Protein AF-A0A9P6MDJ6-F1 (afdb_monomer)

Mean predicted aligned error: 19.68 Å

Organism: NCBI:txid1440133

pLDDT: mean 84.11, std 14.71, range [37.97, 98.0]

Solvent-accessible surface area (backbone atoms only — not comparable to full-atom values): 14043 Å² total; per-residue (Å²): 129,68,61,66,63,87,22,62,89,52,102,55,23,30,27,28,72,85,76,66,46,52,18,46,33,71,68,41,44,51,54,43,25,74,73,69,70,53,82,55,68,43,86,45,88,77,81,51,65,64,53,50,75,64,58,52,50,51,53,54,47,55,51,50,50,55,49,50,52,52,50,52,53,50,54,51,52,50,52,51,50,52,53,49,53,53,50,50,56,53,47,53,56,48,51,54,51,51,52,49,53,54,48,53,50,49,52,51,52,49,52,53,50,49,54,49,49,52,52,51,51,51,51,50,51,52,51,51,52,50,50,50,52,51,51,53,50,50,52,52,50,50,52,49,52,51,51,49,53,53,50,55,68,55,57,80,60,80,82,93,78,91,75,91,72,78,81,76,82,79,83,59,66,48,16,42,38,38,40,38,50,81,77,87,51,80,62,48,71,50,76,46,51,25,81,38,37,41,46,58,56,52,52,54,48,52,74,77,41,88,79,83,69,44,46,25,38,75,79,73,75,44,74,62,54,76,80,49,35,76,36,28,33,50,81,70,63,32,56,56,58,30,57,36,36,50,42,120

Structure (mmCIF, N/CA/C/O backbone):
data_AF-A0A9P6MDJ6-F1
#
_entry.id   AF-A0A9P6MDJ6-F1
#
loop_
_atom_site.group_PDB
_atom_site.id
_atom_site.type_symbol
_atom_site.label_atom_id
_atom_site.label_alt_id
_atom_site.label_comp_id
_atom_site.label_asym_id
_atom_site.label_entity_id
_atom_site.label_seq_id
_atom_site.pdbx_PDB_ins_code
_atom_site.Cartn_x
_ato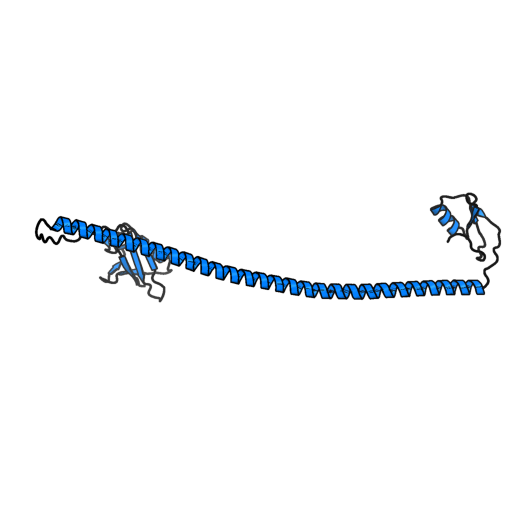m_site.Cartn_y
_atom_site.Cartn_z
_atom_site.occupancy
_atom_site.B_iso_or_equiv
_atom_site.auth_seq_id
_atom_site.auth_comp_id
_atom_site.auth_asym_id
_atom_site.auth_atom_id
_atom_site.pdbx_PDB_model_num
ATOM 1 N N . GLY A 1 1 ? 43.089 2.588 -43.500 1.00 49.94 1 GLY A N 1
ATOM 2 C CA . GLY A 1 1 ? 44.519 2.879 -43.316 1.00 49.94 1 GLY A CA 1
ATOM 3 C C . GLY A 1 1 ? 44.894 3.904 -44.353 1.00 49.94 1 GLY A C 1
ATOM 4 O O . GLY A 1 1 ? 44.470 3.739 -45.487 1.00 49.94 1 GLY A O 1
ATOM 5 N N . ASP A 1 2 ? 45.587 4.966 -43.947 1.00 54.38 2 ASP A N 1
ATOM 6 C CA . ASP A 1 2 ? 45.922 6.122 -44.802 1.00 54.38 2 ASP A CA 1
ATOM 7 C C . ASP A 1 2 ? 47.248 5.939 -45.568 1.00 54.38 2 ASP A C 1
ATOM 9 O O . ASP A 1 2 ? 47.622 6.782 -46.378 1.00 54.38 2 ASP A O 1
ATOM 13 N N . VAL A 1 3 ? 47.921 4.809 -45.323 1.00 59.00 3 VAL A N 1
ATOM 14 C CA . VAL A 1 3 ? 49.120 4.345 -46.027 1.00 59.00 3 VAL A CA 1
ATOM 15 C C . VAL A 1 3 ? 48.714 3.797 -47.389 1.00 59.00 3 VAL A C 1
ATOM 17 O O . VAL A 1 3 ? 47.772 3.001 -47.483 1.00 59.00 3 VAL A O 1
ATOM 20 N N . ILE A 1 4 ? 49.424 4.214 -48.435 1.00 58.31 4 ILE A N 1
ATOM 21 C CA . ILE A 1 4 ? 49.210 3.674 -49.774 1.00 58.31 4 ILE A CA 1
ATOM 22 C C . ILE A 1 4 ? 49.560 2.182 -49.785 1.00 58.31 4 ILE A C 1
ATOM 24 O O . ILE A 1 4 ? 50.653 1.792 -49.385 1.00 58.31 4 ILE A O 1
ATOM 28 N N . GLN A 1 5 ? 48.617 1.352 -50.227 1.00 58.72 5 GLN A N 1
ATOM 29 C CA . GLN A 1 5 ? 48.864 -0.055 -50.543 1.00 58.72 5 GLN A CA 1
ATOM 30 C C . GLN A 1 5 ? 49.270 -0.177 -52.014 1.00 58.72 5 GLN A C 1
ATOM 32 O O . GLN A 1 5 ? 48.807 0.620 -52.837 1.00 58.72 5 GLN A O 1
ATOM 37 N N . ASP A 1 6 ? 50.106 -1.168 -52.333 1.00 51.47 6 ASP A N 1
ATOM 38 C CA . ASP A 1 6 ? 50.549 -1.457 -53.698 1.00 51.47 6 ASP A CA 1
ATOM 39 C C . ASP A 1 6 ? 49.335 -1.610 -54.631 1.00 51.47 6 ASP A C 1
ATOM 41 O O . ASP A 1 6 ? 48.615 -2.601 -54.595 1.00 51.47 6 ASP A O 1
ATOM 45 N N . GLY A 1 7 ? 49.068 -0.585 -55.442 1.00 58.09 7 GLY A N 1
ATOM 46 C CA . GLY A 1 7 ? 48.207 -0.670 -56.615 1.00 58.09 7 GLY A CA 1
ATOM 47 C C . GLY A 1 7 ? 46.965 0.191 -56.682 1.00 58.09 7 GLY A C 1
ATOM 48 O O . GLY A 1 7 ? 46.023 -0.137 -57.412 1.00 58.09 7 GLY A O 1
ATOM 49 N N . GLU A 1 8 ? 46.993 1.339 -56.022 1.00 54.25 8 GLU A N 1
ATOM 50 C CA . GLU A 1 8 ? 45.995 2.378 -56.219 1.00 54.25 8 GLU A CA 1
ATOM 51 C C . GLU A 1 8 ? 46.607 3.605 -56.904 1.00 54.25 8 GLU A C 1
ATOM 53 O O . GLU A 1 8 ? 47.679 4.075 -56.531 1.00 54.25 8 GLU A O 1
ATOM 58 N N . GLN A 1 9 ? 45.921 4.112 -57.927 1.00 53.81 9 GLN A N 1
ATOM 59 C CA . GLN A 1 9 ? 46.371 5.273 -58.681 1.00 53.81 9 GLN A CA 1
ATOM 60 C C . GLN A 1 9 ? 46.020 6.550 -57.932 1.00 53.81 9 GLN A C 1
ATOM 62 O O . GLN A 1 9 ? 44.850 6.789 -57.632 1.00 53.81 9 GLN A O 1
ATOM 67 N N . THR A 1 10 ? 47.006 7.418 -57.745 1.00 54.84 10 THR A N 1
ATOM 68 C CA . THR A 1 10 ? 46.749 8.842 -57.582 1.00 54.84 10 THR A CA 1
ATOM 69 C C . THR A 1 10 ? 47.709 9.638 -58.454 1.00 54.84 10 THR A C 1
ATOM 71 O O . THR A 1 10 ? 48.916 9.427 -58.394 1.00 54.84 10 THR A O 1
ATOM 74 N N . PRO A 1 11 ? 47.202 10.564 -59.285 1.00 55.84 11 PRO A N 1
ATOM 75 C CA . PRO A 1 11 ? 48.049 11.405 -60.129 1.00 55.84 11 PRO A CA 1
ATOM 76 C C . PRO A 1 11 ? 48.916 12.402 -59.329 1.00 55.84 11 PRO A C 1
ATOM 78 O O . PRO A 1 11 ? 49.689 13.133 -59.935 1.00 55.84 11 PRO A O 1
ATOM 81 N N . GLN A 1 12 ? 48.798 12.434 -57.991 1.00 67.19 12 GLN A N 1
ATOM 82 C CA . GLN A 1 12 ? 49.511 13.327 -57.067 1.00 67.19 12 GLN A CA 1
ATOM 83 C C . GLN A 1 12 ? 49.689 12.655 -55.684 1.00 67.19 12 GLN A C 1
ATOM 85 O O . GLN A 1 12 ? 49.042 13.042 -54.707 1.00 67.19 12 GLN A O 1
ATOM 90 N N . SER A 1 13 ? 50.505 11.600 -55.581 1.00 76.88 13 SER A N 1
ATOM 91 C CA . SER A 1 13 ? 50.899 11.057 -54.271 1.00 76.88 13 SER A CA 1
ATOM 92 C C . SER A 1 13 ? 51.865 12.007 -53.558 1.00 76.88 13 SER A C 1
ATOM 94 O O . SER A 1 13 ? 52.813 12.513 -54.161 1.00 76.88 13 SER A O 1
ATOM 96 N N . LEU A 1 14 ? 51.661 12.230 -52.262 1.00 84.88 14 LEU A N 1
ATOM 97 C CA . LEU A 1 14 ? 52.488 13.105 -51.425 1.00 84.88 14 LEU A CA 1
ATOM 98 C C . LEU A 1 14 ? 53.307 12.252 -50.454 1.00 84.88 14 LEU A C 1
ATOM 100 O O . LEU A 1 14 ? 52.784 11.302 -49.893 1.00 84.88 14 LEU A O 1
ATOM 104 N N . ILE A 1 15 ? 54.567 12.575 -50.204 1.00 85.94 15 ILE A N 1
ATOM 105 C CA . ILE A 1 15 ? 55.365 11.972 -49.137 1.00 85.94 15 ILE A CA 1
ATOM 106 C C . ILE A 1 15 ? 55.508 12.972 -47.996 1.00 85.94 15 ILE A C 1
ATOM 108 O O . ILE A 1 15 ? 55.864 14.128 -48.212 1.00 85.94 15 ILE A O 1
ATOM 112 N N . CYS A 1 16 ? 55.226 12.545 -46.771 1.00 89.31 16 CYS A 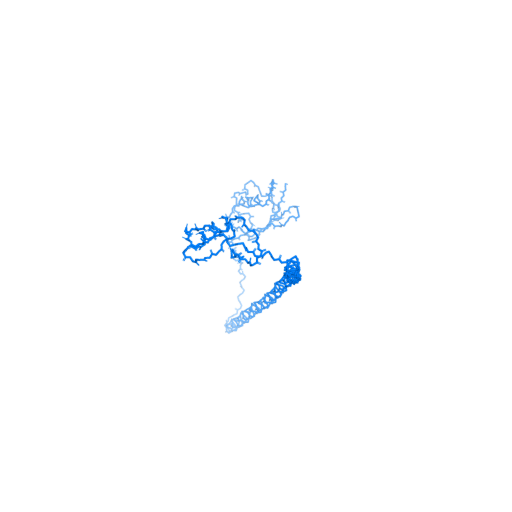N 1
ATOM 113 C CA . CYS A 1 16 ? 55.561 13.338 -45.596 1.00 89.31 16 CYS A CA 1
ATOM 114 C C . CYS A 1 16 ? 57.077 13.288 -45.385 1.00 89.31 16 CYS A C 1
ATOM 116 O O . CYS A 1 16 ? 57.618 12.204 -45.216 1.00 89.31 16 CYS A O 1
ATOM 118 N N . GLN A 1 17 ? 57.778 14.418 -45.378 1.00 87.50 17 GLN A N 1
ATOM 119 C CA . GLN A 1 17 ? 59.234 14.439 -45.193 1.00 87.50 17 GLN A CA 1
ATOM 120 C C . GLN A 1 17 ? 59.650 14.117 -43.749 1.00 87.50 17 GLN A C 1
ATOM 122 O O . GLN A 1 17 ? 60.747 13.611 -43.533 1.00 87.50 17 GLN A O 1
ATOM 127 N N . ASP A 1 18 ? 58.757 14.342 -42.781 1.00 86.12 18 ASP A N 1
ATOM 128 C CA . ASP A 1 18 ? 59.044 14.164 -41.353 1.00 86.12 18 ASP A CA 1
ATOM 129 C C . ASP A 1 18 ? 59.030 12.683 -40.935 1.00 86.12 18 ASP A C 1
ATOM 131 O O . ASP A 1 18 ? 59.831 12.250 -40.112 1.00 86.12 18 ASP A O 1
ATOM 135 N N . CYS A 1 19 ? 58.143 11.876 -41.532 1.00 86.25 19 CYS A N 1
ATOM 136 C CA . CYS A 1 19 ? 58.050 10.433 -41.261 1.00 86.25 19 CYS A CA 1
ATOM 137 C C . CYS A 1 19 ? 58.205 9.537 -42.492 1.00 86.25 19 CYS A C 1
ATOM 139 O O . CYS A 1 19 ? 57.996 8.330 -42.396 1.00 86.25 19 CYS A O 1
ATOM 141 N N . GLN A 1 20 ? 58.531 10.123 -43.645 1.00 82.56 20 GLN A N 1
ATOM 142 C CA . GLN A 1 20 ? 58.705 9.443 -44.935 1.00 82.56 20 GLN A CA 1
ATOM 143 C C . GLN A 1 20 ? 57.494 8.605 -45.377 1.00 82.56 20 GLN A C 1
ATOM 145 O O . GLN A 1 20 ? 57.606 7.726 -46.230 1.00 82.56 20 GLN A O 1
ATOM 150 N N . MET A 1 21 ? 56.309 8.878 -44.821 1.00 80.50 21 MET A N 1
ATOM 151 C CA . MET A 1 21 ? 55.101 8.126 -45.140 1.00 80.50 21 MET A CA 1
ATOM 152 C C . MET A 1 21 ? 54.507 8.603 -46.463 1.00 80.50 21 MET A C 1
ATOM 154 O O . MET A 1 21 ? 54.229 9.792 -46.638 1.00 80.50 21 MET A O 1
ATOM 158 N N . LEU A 1 22 ? 54.285 7.658 -47.375 1.00 81.75 22 LEU A N 1
ATOM 159 C CA . LEU A 1 22 ? 53.640 7.907 -48.656 1.00 81.75 22 LEU A CA 1
ATOM 160 C C . LEU A 1 22 ? 52.121 8.007 -48.464 1.00 81.75 22 LEU A C 1
ATOM 162 O O . LEU A 1 22 ? 51.485 7.124 -47.881 1.00 81.75 22 LEU A O 1
ATOM 166 N N . LEU A 1 23 ? 51.548 9.095 -48.958 1.00 82.44 23 LEU A N 1
ATOM 167 C CA . LEU A 1 23 ? 50.160 9.499 -48.800 1.00 82.44 23 LEU A CA 1
ATOM 168 C C . LEU A 1 23 ? 49.487 9.564 -50.156 1.00 82.44 23 LEU A C 1
ATOM 170 O O . LEU A 1 23 ? 49.989 10.138 -51.123 1.00 82.44 23 LEU A O 1
ATOM 174 N N . ARG A 1 24 ? 48.307 8.960 -50.194 1.00 76.12 24 ARG A N 1
ATOM 175 C CA . ARG A 1 24 ? 47.539 8.732 -51.410 1.00 76.12 24 ARG A CA 1
ATOM 176 C C . ARG A 1 24 ? 47.218 10.037 -52.137 1.00 76.12 24 ARG A C 1
ATOM 178 O O . ARG A 1 24 ? 47.461 10.144 -53.326 1.00 76.12 24 ARG A O 1
ATOM 185 N N . ASN A 1 25 ? 46.674 11.022 -51.441 1.00 79.62 25 ASN A N 1
ATOM 186 C CA . ASN A 1 25 ? 46.206 12.283 -52.010 1.00 79.62 25 ASN A CA 1
ATOM 187 C C . ASN A 1 25 ? 46.314 13.414 -50.975 1.00 79.62 25 ASN A C 1
ATOM 189 O O . ASN A 1 25 ? 46.603 13.167 -49.801 1.00 79.62 25 ASN A O 1
ATOM 193 N N . ALA A 1 26 ? 46.021 14.647 -51.395 1.00 84.62 26 ALA A N 1
ATOM 194 C CA . ALA A 1 26 ? 46.000 15.814 -50.509 1.00 84.62 26 ALA A CA 1
ATOM 195 C C . ALA A 1 26 ? 45.095 15.622 -49.275 1.00 84.62 26 ALA A C 1
ATOM 197 O O . ALA A 1 26 ? 45.454 16.034 -48.177 1.00 84.62 26 ALA A O 1
ATOM 198 N N . GLU A 1 27 ? 43.961 14.930 -49.411 1.00 85.88 27 GLU A N 1
ATOM 199 C CA . GLU A 1 27 ? 43.049 14.648 -48.293 1.00 85.88 27 GLU A CA 1
ATOM 200 C C . GLU A 1 27 ? 43.650 13.664 -47.271 1.00 85.88 27 GLU A C 1
ATOM 202 O O . GLU A 1 27 ? 43.489 13.824 -46.060 1.00 85.88 27 GLU A O 1
ATOM 207 N N . ALA A 1 28 ? 44.381 12.645 -47.732 1.00 84.75 28 ALA A N 1
ATOM 208 C CA . ALA A 1 28 ? 45.137 11.764 -46.847 1.00 84.75 28 ALA A CA 1
ATOM 209 C C . ALA A 1 28 ? 46.255 12.532 -46.129 1.00 84.75 28 ALA A C 1
ATOM 211 O O . ALA A 1 28 ? 46.450 12.314 -44.935 1.00 84.75 28 ALA A O 1
ATOM 212 N N . ALA A 1 29 ? 46.933 13.458 -46.814 1.00 85.69 29 ALA A N 1
ATOM 213 C CA . ALA A 1 29 ? 47.942 14.320 -46.201 1.00 85.69 29 ALA A CA 1
ATOM 214 C C . ALA A 1 29 ? 47.347 15.246 -45.133 1.00 85.69 29 ALA A C 1
ATOM 216 O O . ALA A 1 29 ? 47.905 15.353 -44.047 1.00 85.69 29 ALA A O 1
ATOM 217 N N . GLN A 1 30 ? 46.166 15.821 -45.374 1.00 87.50 30 GLN A N 1
ATOM 218 C CA . GLN A 1 30 ? 45.437 16.601 -44.369 1.00 87.50 30 GLN A CA 1
ATOM 219 C C . GLN A 1 30 ? 45.067 15.757 -43.144 1.00 87.50 30 GLN A C 1
ATOM 221 O O . GLN A 1 30 ? 45.286 16.176 -42.011 1.00 87.50 30 GLN A O 1
ATOM 226 N N . ARG A 1 31 ? 44.544 14.539 -43.338 1.00 87.38 31 ARG A N 1
ATOM 227 C CA . ARG A 1 31 ? 44.210 13.641 -42.216 1.00 87.38 31 ARG A CA 1
ATOM 228 C C . ARG A 1 31 ? 45.445 13.164 -41.455 1.00 87.38 31 ARG A C 1
ATOM 230 O O . ARG A 1 31 ? 45.370 12.976 -40.242 1.00 87.38 31 ARG A O 1
ATOM 237 N N . HIS A 1 32 ? 46.563 12.977 -42.148 1.00 87.38 32 HIS A N 1
ATOM 238 C CA . HIS A 1 32 ? 47.854 12.674 -41.537 1.00 87.38 32 HIS A CA 1
ATOM 239 C C . HIS A 1 32 ? 48.366 13.851 -40.711 1.00 87.38 32 HIS A C 1
ATOM 241 O O . HIS A 1 32 ? 48.662 13.667 -39.536 1.00 87.38 32 HIS A O 1
ATOM 247 N N . ALA A 1 33 ? 48.332 15.065 -41.264 1.00 90.44 33 ALA A N 1
ATOM 248 C CA . ALA A 1 33 ? 48.660 16.289 -40.542 1.00 90.44 33 ALA A CA 1
ATOM 249 C C . ALA A 1 33 ? 47.802 16.462 -39.277 1.00 90.44 33 ALA A C 1
ATOM 251 O O . ALA A 1 33 ? 48.323 16.805 -38.227 1.00 90.44 33 ALA A O 1
ATOM 252 N N . LEU A 1 34 ? 46.504 16.145 -39.331 1.00 90.06 34 LEU A N 1
ATOM 253 C CA . LEU A 1 34 ? 45.620 16.212 -38.158 1.00 90.06 34 LEU A CA 1
ATOM 254 C C . LEU A 1 34 ? 45.914 15.144 -37.095 1.00 90.06 34 LEU A C 1
ATOM 256 O O . LEU A 1 34 ? 45.594 15.346 -35.927 1.00 90.06 34 LEU A O 1
ATOM 260 N N . ARG A 1 35 ? 46.455 13.985 -37.487 1.00 90.00 35 ARG A N 1
ATOM 261 C CA . ARG A 1 35 ? 46.732 12.879 -36.558 1.00 90.00 35 ARG A CA 1
ATOM 262 C C . ARG A 1 35 ? 48.135 12.950 -35.965 1.00 90.00 35 ARG A C 1
ATOM 264 O O . ARG A 1 35 ? 48.311 12.537 -34.824 1.00 90.00 35 ARG A O 1
ATOM 271 N N . THR A 1 36 ? 49.117 13.383 -36.749 1.00 88.25 36 THR A N 1
ATOM 272 C CA . THR A 1 36 ? 50.539 13.329 -36.382 1.00 88.25 36 THR A CA 1
ATOM 273 C C . THR A 1 36 ? 51.214 14.695 -36.373 1.00 88.25 36 THR A C 1
ATOM 275 O O . THR A 1 36 ? 52.408 14.753 -36.126 1.00 88.25 36 THR A O 1
ATOM 278 N N . GLU A 1 37 ? 50.489 15.775 -36.677 1.00 86.62 37 GLU A N 1
ATOM 279 C CA . GLU A 1 37 ? 50.993 17.160 -36.698 1.00 86.62 37 GLU A CA 1
ATOM 280 C C . GLU A 1 37 ? 52.140 17.414 -37.694 1.00 86.62 37 GLU A C 1
ATOM 282 O O . GLU A 1 37 ? 52.807 18.444 -37.644 1.00 86.62 37 GLU A O 1
ATOM 287 N N . HIS A 1 38 ? 52.358 16.509 -38.652 1.00 89.69 38 HIS A N 1
ATOM 288 C CA . HIS A 1 38 ? 53.360 16.704 -39.700 1.00 89.69 38 HIS A CA 1
ATOM 289 C C . HIS A 1 38 ? 52.806 17.613 -40.798 1.00 89.69 38 HIS A C 1
ATOM 291 O O . HIS A 1 38 ? 51.695 17.396 -41.285 1.00 89.69 38 HIS A O 1
ATOM 297 N N . VAL A 1 39 ? 53.588 18.608 -41.212 1.00 86.06 39 VAL A N 1
ATOM 298 C CA . VAL A 1 39 ? 53.161 19.638 -42.180 1.00 86.06 39 VAL A CA 1
ATOM 299 C C . VAL A 1 39 ? 54.028 19.684 -43.434 1.00 86.06 39 VAL A C 1
ATOM 301 O O . VAL A 1 39 ? 53.681 20.367 -44.397 1.00 86.06 39 VAL A O 1
ATOM 304 N N . ASN A 1 40 ? 55.140 18.948 -43.451 1.00 86.69 40 ASN A N 1
ATOM 305 C CA . ASN A 1 40 ? 56.077 18.959 -44.560 1.00 86.69 40 ASN A CA 1
ATOM 306 C C . ASN A 1 40 ? 55.763 17.824 -45.549 1.00 86.69 40 ASN A C 1
ATOM 308 O O . ASN A 1 40 ? 56.109 16.664 -45.311 1.00 86.69 40 ASN A O 1
ATOM 312 N N . PHE A 1 41 ? 55.087 18.151 -46.654 1.00 86.00 41 PHE A N 1
ATOM 313 C CA . PHE A 1 41 ? 54.697 17.197 -47.696 1.00 86.00 41 PHE A CA 1
ATOM 314 C C . PHE A 1 41 ? 55.366 17.536 -49.033 1.00 86.00 41 PHE A C 1
ATOM 316 O O . PHE A 1 41 ? 55.274 18.666 -49.504 1.00 86.00 41 PHE A O 1
ATOM 323 N N . ALA A 1 42 ? 56.013 16.552 -49.658 1.00 84.81 42 ALA A N 1
ATOM 324 C CA . ALA A 1 42 ? 56.614 16.654 -50.989 1.00 84.81 42 ALA A CA 1
ATOM 325 C C . ALA A 1 42 ? 55.818 15.828 -52.007 1.00 84.81 42 ALA A C 1
ATOM 327 O O . ALA A 1 42 ? 55.296 14.770 -51.672 1.00 84.81 42 ALA A O 1
ATOM 328 N N . GLU A 1 43 ? 55.751 16.265 -53.262 1.00 77.19 43 GLU A N 1
ATOM 329 C CA . GLU A 1 43 ? 55.162 15.460 -54.337 1.00 77.19 43 GLU A CA 1
ATOM 330 C C . GLU A 1 43 ? 56.094 14.290 -54.690 1.00 77.19 43 GLU A C 1
ATOM 332 O O . GLU A 1 43 ? 57.286 14.468 -54.935 1.00 77.19 43 GLU A O 1
ATOM 337 N N . SER A 1 44 ? 55.552 13.073 -54.688 1.00 66.38 44 SER A N 1
ATOM 338 C CA . SER A 1 44 ? 56.274 11.836 -55.001 1.00 66.38 44 SER A CA 1
ATOM 339 C C . SER A 1 44 ? 55.801 11.289 -56.348 1.00 66.38 44 SE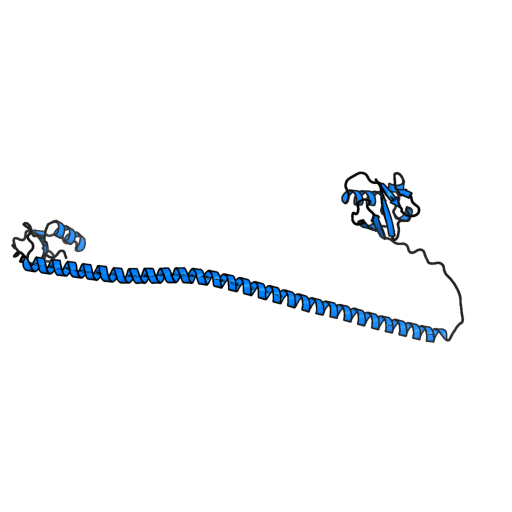R A C 1
ATOM 341 O O . SER A 1 44 ? 54.606 11.101 -56.561 1.00 66.38 44 SER A O 1
ATOM 343 N N . THR A 1 45 ? 56.733 11.023 -57.265 1.00 58.91 45 THR A N 1
ATOM 344 C CA . THR A 1 45 ? 56.463 10.558 -58.643 1.00 58.91 45 THR A CA 1
ATOM 345 C C . THR A 1 45 ? 56.410 9.031 -58.781 1.00 58.91 45 THR A C 1
ATOM 347 O O . THR A 1 45 ? 56.490 8.492 -59.886 1.00 58.91 45 THR A O 1
ATOM 350 N N . THR A 1 46 ? 56.283 8.294 -57.677 1.00 57.62 46 THR A N 1
ATOM 351 C CA . THR A 1 46 ? 56.269 6.827 -57.703 1.00 57.62 46 THR A CA 1
ATOM 352 C C . THR A 1 46 ? 54.941 6.306 -58.246 1.00 57.62 46 THR A C 1
ATOM 354 O O . THR A 1 46 ? 53.941 6.257 -57.536 1.00 57.62 46 THR A O 1
ATOM 357 N N . VAL A 1 47 ? 54.942 5.895 -59.517 1.00 55.66 47 VAL A N 1
ATOM 358 C CA . VAL A 1 47 ? 53.820 5.200 -60.164 1.00 55.66 47 VAL A CA 1
ATOM 359 C C . VAL A 1 47 ? 53.710 3.794 -59.578 1.00 55.66 47 VAL A C 1
ATOM 361 O O . VAL A 1 47 ? 54.495 2.899 -59.891 1.00 55.66 47 VAL A O 1
ATOM 364 N N . ILE A 1 48 ? 52.734 3.603 -58.701 1.00 53.56 48 ILE A N 1
ATOM 365 C CA . ILE A 1 48 ? 52.485 2.323 -58.045 1.00 53.56 48 ILE A CA 1
ATOM 366 C C . ILE A 1 48 ? 51.757 1.385 -59.023 1.00 53.56 48 ILE A C 1
ATOM 368 O O . ILE A 1 48 ? 50.777 1.775 -59.663 1.00 53.56 48 ILE A O 1
ATOM 372 N N . LYS A 1 49 ? 52.234 0.138 -59.149 1.00 59.59 49 LYS A N 1
ATOM 373 C CA . LYS A 1 49 ? 51.661 -0.883 -60.046 1.00 59.59 49 LYS A CA 1
ATOM 374 C C . LYS A 1 49 ? 50.224 -1.210 -59.644 1.00 59.59 49 LYS A C 1
ATOM 376 O O . LYS A 1 49 ? 50.058 -1.691 -58.530 1.00 59.59 49 LYS A O 1
ATOM 381 N N . PRO A 1 50 ? 49.216 -1.013 -60.514 1.00 59.88 50 PRO A N 1
ATOM 382 C CA . PRO A 1 50 ? 47.817 -1.241 -60.174 1.00 59.88 50 PRO A CA 1
ATOM 383 C C . PRO A 1 50 ? 47.587 -2.681 -59.714 1.00 59.88 50 PRO A C 1
ATOM 385 O O . PRO A 1 50 ? 48.075 -3.619 -60.342 1.00 59.88 50 PRO A O 1
ATOM 388 N N . LEU A 1 51 ? 46.807 -2.829 -58.643 1.00 60.00 51 LEU A N 1
ATOM 389 C CA . LEU A 1 51 ? 46.404 -4.130 -58.131 1.00 60.00 51 LEU A CA 1
ATOM 390 C C . LEU A 1 51 ? 45.603 -4.820 -59.238 1.00 60.00 51 LEU A C 1
ATOM 392 O O . LEU A 1 51 ? 44.720 -4.188 -59.842 1.00 60.00 51 LEU A O 1
ATOM 396 N N . THR A 1 52 ? 45.934 -6.073 -59.529 1.00 72.81 52 THR A N 1
ATOM 397 C CA . THR A 1 52 ? 45.294 -6.806 -60.624 1.00 72.81 52 THR A CA 1
ATOM 398 C C . THR A 1 52 ? 43.790 -6.917 -60.363 1.00 72.81 52 THR A C 1
ATOM 400 O O . THR A 1 52 ? 43.325 -6.893 -59.217 1.00 72.81 52 THR A O 1
ATOM 403 N N . GLU A 1 53 ? 42.980 -6.997 -61.422 1.00 74.31 53 GLU A N 1
ATOM 404 C CA . GLU A 1 53 ? 41.521 -7.088 -61.268 1.00 74.31 53 GLU A CA 1
ATOM 405 C C . GLU A 1 53 ? 41.097 -8.279 -60.394 1.00 74.31 53 GLU A C 1
ATOM 407 O O . GLU A 1 53 ? 40.066 -8.223 -59.723 1.00 74.31 53 GLU A O 1
ATOM 412 N N . GLU A 1 54 ? 41.910 -9.333 -60.364 1.00 78.25 54 GLU A N 1
ATOM 413 C CA . GLU A 1 54 ? 41.696 -10.535 -59.565 1.00 78.25 54 GLU A CA 1
ATOM 414 C C . GLU A 1 54 ? 41.919 -10.285 -58.068 1.00 78.25 54 GLU A C 1
ATOM 416 O O . GLU A 1 54 ? 41.055 -10.609 -57.254 1.00 78.25 54 GLU A O 1
ATOM 421 N N . GLU A 1 55 ? 43.005 -9.614 -57.689 1.00 79.50 55 GLU A N 1
ATOM 422 C CA . GLU A 1 55 ? 43.296 -9.265 -56.293 1.00 79.50 55 GLU A CA 1
ATOM 423 C C . GLU A 1 55 ? 42.245 -8.309 -55.709 1.00 79.50 55 GLU A C 1
ATOM 425 O O . GLU A 1 55 ? 41.809 -8.479 -54.567 1.00 79.50 55 GLU A O 1
ATOM 430 N N . LYS A 1 56 ? 41.748 -7.352 -56.508 1.00 78.56 56 LYS A N 1
ATOM 431 C CA . LYS A 1 56 ? 40.633 -6.476 -56.100 1.00 78.56 56 LYS A CA 1
ATOM 432 C C . LYS A 1 56 ? 39.348 -7.268 -55.860 1.00 78.56 56 LYS A C 1
ATOM 434 O O . LYS A 1 56 ? 38.623 -6.990 -54.904 1.00 78.56 56 LYS A O 1
ATOM 439 N N . ARG A 1 57 ? 39.054 -8.270 -56.696 1.00 83.44 57 ARG A N 1
ATOM 440 C CA . ARG A 1 57 ? 37.885 -9.148 -56.512 1.00 83.44 57 ARG A CA 1
ATOM 441 C C . ARG A 1 57 ? 38.019 -9.994 -55.244 1.00 83.44 57 ARG A C 1
ATOM 443 O O . ARG A 1 57 ? 37.045 -10.086 -54.499 1.00 83.44 57 ARG A O 1
ATOM 450 N N . ILE A 1 58 ? 39.208 -10.531 -54.963 1.00 87.19 58 ILE A N 1
ATOM 451 C CA . ILE A 1 58 ? 39.490 -11.313 -53.748 1.00 87.19 58 ILE A CA 1
ATOM 452 C C . ILE A 1 58 ? 39.337 -10.446 -52.491 1.00 87.19 58 ILE A C 1
ATOM 454 O O . ILE A 1 58 ? 38.654 -10.846 -51.550 1.00 87.19 58 ILE A O 1
ATOM 458 N N . GLN A 1 59 ? 39.893 -9.231 -52.477 1.00 82.88 59 GLN A N 1
ATOM 459 C CA . GLN A 1 59 ? 39.750 -8.320 -51.336 1.00 82.88 59 GLN A CA 1
ATOM 460 C C . GLN A 1 59 ? 38.294 -7.892 -51.110 1.00 82.88 59 GLN A C 1
ATOM 462 O O . GLN A 1 59 ? 37.827 -7.851 -49.971 1.00 82.88 59 GLN A O 1
ATOM 467 N N . LEU A 1 60 ? 37.542 -7.618 -52.180 1.00 86.12 60 LEU A N 1
ATOM 468 C CA . LEU A 1 60 ? 36.114 -7.311 -52.075 1.00 86.12 60 LEU A CA 1
ATOM 469 C C . LEU A 1 60 ? 35.295 -8.507 -51.576 1.00 86.12 60 LEU A C 1
ATOM 471 O O . LEU A 1 60 ? 34.334 -8.303 -50.835 1.00 86.12 60 LEU A O 1
ATOM 475 N N . ALA A 1 61 ? 35.650 -9.735 -51.962 1.00 91.12 61 ALA A N 1
ATOM 476 C CA . ALA A 1 61 ? 35.032 -10.946 -51.427 1.00 91.12 61 ALA A CA 1
ATOM 477 C C . ALA A 1 61 ? 35.327 -11.092 -49.925 1.00 91.12 61 ALA A C 1
ATOM 479 O O . ALA A 1 61 ? 34.392 -11.121 -49.131 1.00 91.12 61 ALA A O 1
ATOM 480 N N . ALA A 1 62 ? 36.596 -10.999 -49.517 1.00 91.56 62 ALA A N 1
ATOM 481 C CA . ALA A 1 62 ? 36.998 -11.080 -48.111 1.00 91.56 62 ALA A CA 1
ATOM 482 C C . ALA A 1 62 ? 36.336 -10.000 -47.228 1.00 91.56 62 ALA A C 1
ATOM 484 O O . ALA A 1 62 ? 35.948 -10.260 -46.087 1.00 91.56 62 ALA A O 1
ATOM 485 N N . LEU A 1 63 ? 36.159 -8.776 -47.745 1.00 90.50 63 LEU A N 1
ATOM 486 C CA . LEU A 1 63 ? 35.430 -7.716 -47.040 1.00 90.50 63 LEU A CA 1
ATOM 487 C C . LEU A 1 63 ? 33.932 -8.020 -46.913 1.00 90.50 63 LEU A C 1
ATOM 489 O O . LEU A 1 63 ? 33.346 -7.746 -45.863 1.00 90.50 63 LEU A O 1
ATOM 493 N N . ARG A 1 64 ? 33.303 -8.578 -47.956 1.00 93.06 64 ARG A N 1
ATOM 494 C CA . ARG A 1 64 ? 31.894 -9.001 -47.907 1.00 93.06 64 ARG A CA 1
ATOM 495 C C . ARG A 1 64 ? 31.693 -10.128 -46.904 1.00 93.06 64 ARG A C 1
ATOM 497 O O . ARG A 1 64 ? 30.758 -10.036 -46.110 1.00 93.06 64 ARG A O 1
ATOM 504 N N . ASP A 1 65 ? 32.594 -11.102 -46.877 1.00 94.75 65 ASP A N 1
ATOM 505 C CA . ASP A 1 65 ? 32.550 -12.224 -45.939 1.00 94.75 65 ASP A CA 1
ATOM 506 C C . ASP A 1 65 ? 32.696 -11.729 -44.497 1.00 94.75 65 ASP A C 1
ATOM 508 O O . ASP A 1 65 ? 31.838 -11.996 -43.657 1.00 94.75 65 ASP A O 1
ATOM 512 N N . ARG A 1 66 ? 33.672 -10.853 -44.225 1.00 94.31 66 ARG A N 1
ATOM 513 C CA . ARG A 1 66 ? 33.846 -10.241 -42.896 1.00 94.31 66 ARG A CA 1
ATOM 514 C C . ARG A 1 66 ? 32.633 -9.417 -42.449 1.00 94.31 66 ARG A C 1
ATOM 516 O O . ARG A 1 66 ? 32.296 -9.372 -41.262 1.00 94.31 66 ARG A O 1
ATOM 523 N N . LEU A 1 67 ? 31.961 -8.729 -43.375 1.00 94.44 67 LEU A N 1
ATOM 524 C CA . LEU A 1 67 ? 30.718 -8.010 -43.078 1.00 94.44 67 LEU A CA 1
ATOM 525 C C . LEU A 1 67 ? 29.553 -8.970 -42.817 1.00 94.44 67 LEU A C 1
ATOM 527 O O . LEU A 1 67 ? 28.742 -8.693 -41.930 1.00 94.44 67 LEU A O 1
ATOM 531 N N . ALA A 1 68 ? 29.467 -10.075 -43.558 1.00 95.81 68 ALA A N 1
ATOM 532 C CA . ALA A 1 68 ? 28.462 -11.111 -43.362 1.00 95.81 68 ALA A CA 1
ATOM 533 C C . ALA A 1 68 ? 28.635 -11.801 -42.001 1.00 95.81 68 ALA A C 1
ATOM 535 O O . ALA A 1 68 ? 27.667 -11.889 -41.247 1.00 95.81 68 ALA A O 1
ATOM 536 N N . GLU A 1 69 ? 29.862 -12.165 -41.627 1.00 95.38 69 GLU A N 1
ATOM 537 C CA . GLU A 1 69 ? 30.202 -12.703 -40.305 1.00 95.38 69 GLU A CA 1
ATOM 538 C C . GLU A 1 69 ? 29.821 -11.730 -39.185 1.00 95.38 69 GLU A C 1
ATOM 540 O O . GLU A 1 69 ? 29.134 -12.101 -38.232 1.00 95.38 69 GLU A O 1
ATOM 545 N N . ARG A 1 70 ? 30.182 -10.445 -39.318 1.00 95.94 70 ARG A N 1
ATOM 546 C CA . ARG A 1 70 ? 29.826 -9.420 -38.324 1.00 95.94 70 ARG A CA 1
ATOM 547 C C . ARG A 1 70 ? 28.312 -9.225 -38.213 1.00 95.94 70 ARG A C 1
ATOM 549 O O . ARG A 1 70 ? 27.812 -8.985 -37.115 1.00 95.94 70 ARG A O 1
ATOM 556 N N . ARG A 1 71 ? 27.574 -9.297 -39.326 1.00 96.25 71 ARG A N 1
ATOM 557 C CA . ARG A 1 71 ? 26.102 -9.234 -39.325 1.00 96.25 71 ARG A CA 1
ATOM 558 C C . ARG A 1 71 ? 25.498 -10.466 -38.657 1.00 96.25 71 ARG A C 1
ATOM 560 O O . ARG A 1 71 ? 24.605 -10.306 -37.832 1.00 96.25 71 ARG A O 1
ATOM 567 N N . ALA A 1 72 ? 26.007 -11.658 -38.958 1.00 96.62 72 ALA A N 1
ATOM 568 C CA . ALA A 1 72 ? 25.556 -12.901 -38.344 1.00 96.62 72 ALA A CA 1
ATOM 569 C C . ALA A 1 72 ? 25.797 -12.899 -36.826 1.00 96.62 72 ALA A C 1
ATOM 571 O O . ALA A 1 72 ? 24.879 -13.203 -36.069 1.00 96.62 72 ALA A O 1
ATOM 572 N N . ALA A 1 73 ? 26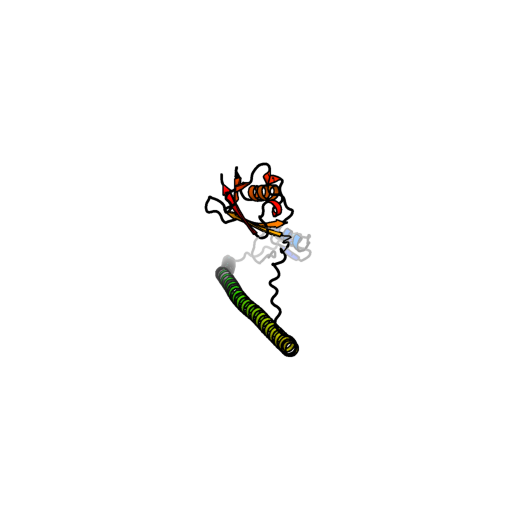.979 -12.468 -36.375 1.00 96.00 73 ALA A N 1
ATOM 573 C CA . ALA A 1 73 ? 27.298 -12.343 -34.954 1.00 96.00 73 ALA A CA 1
ATOM 574 C C . ALA A 1 73 ? 26.356 -11.361 -34.237 1.00 96.00 73 ALA A C 1
ATOM 576 O O . ALA A 1 73 ? 25.772 -11.704 -33.212 1.00 96.00 73 ALA A O 1
ATOM 577 N N . LYS A 1 74 ? 26.134 -10.169 -34.812 1.00 95.94 74 LYS A N 1
ATOM 578 C CA . LYS A 1 74 ? 25.178 -9.192 -34.263 1.00 95.94 74 LYS A CA 1
ATOM 579 C C . LYS A 1 74 ? 23.756 -9.748 -34.186 1.00 95.94 74 LYS A C 1
ATOM 581 O O . LYS A 1 74 ? 23.096 -9.564 -33.173 1.00 95.94 74 LYS A O 1
ATOM 586 N N . ALA A 1 75 ? 23.310 -10.466 -35.217 1.00 96.12 75 ALA A N 1
ATOM 587 C CA . ALA A 1 75 ? 21.980 -11.066 -35.237 1.00 96.12 75 ALA A CA 1
ATOM 588 C C . ALA A 1 75 ? 21.801 -12.160 -34.168 1.00 96.12 75 ALA A C 1
ATOM 590 O O . ALA A 1 75 ? 20.686 -12.354 -33.690 1.00 96.12 75 ALA A O 1
ATOM 591 N N . GLN A 1 76 ? 22.860 -12.885 -33.787 1.00 95.81 76 GLN A N 1
ATOM 592 C CA . GLN A 1 76 ? 22.786 -13.855 -32.687 1.00 95.81 76 GLN A CA 1
ATOM 593 C C . GLN A 1 76 ? 22.683 -13.157 -31.329 1.00 95.81 76 GLN A C 1
ATOM 595 O O . GLN A 1 76 ? 21.802 -13.502 -30.545 1.00 95.81 76 GLN A O 1
ATOM 600 N N . VAL A 1 77 ? 23.508 -12.131 -31.093 1.00 96.38 77 VAL A N 1
ATOM 601 C CA . VAL A 1 77 ? 23.456 -11.333 -29.856 1.00 96.38 77 VAL A CA 1
ATOM 602 C C . VAL A 1 77 ? 22.080 -10.693 -29.687 1.00 96.38 77 VAL A C 1
ATOM 604 O O . VAL A 1 77 ? 21.454 -10.856 -28.646 1.00 96.38 77 VAL A O 1
ATOM 607 N N . GLU A 1 78 ? 21.546 -10.066 -30.736 1.00 95.44 78 GLU A N 1
ATOM 608 C CA . GLU A 1 78 ? 20.228 -9.429 -30.681 1.00 95.44 78 GLU A CA 1
ATOM 609 C C . GLU A 1 78 ? 19.107 -10.449 -30.401 1.00 95.44 78 GLU A C 1
ATOM 611 O O . GLU A 1 78 ? 18.200 -10.187 -29.613 1.00 95.44 78 GLU A O 1
ATOM 616 N N . LYS A 1 79 ? 19.183 -11.660 -30.972 1.00 96.25 79 LYS A N 1
ATOM 617 C CA . LYS A 1 79 ? 18.238 -12.747 -30.657 1.00 96.25 79 LYS A CA 1
ATOM 618 C C . LYS A 1 79 ? 18.324 -13.188 -29.196 1.00 96.25 79 LYS A C 1
ATOM 620 O O . LYS A 1 79 ? 17.299 -13.534 -28.606 1.00 96.25 79 LYS A O 1
ATOM 625 N N . GLU A 1 80 ? 19.518 -13.244 -28.618 1.00 95.81 80 GLU A N 1
ATOM 626 C CA . GLU A 1 80 ? 19.714 -13.603 -27.211 1.00 95.81 80 GLU A CA 1
ATOM 627 C C . GLU A 1 80 ? 19.227 -12.500 -26.269 1.00 95.81 80 GLU A C 1
ATOM 629 O O . GLU A 1 80 ? 18.536 -12.801 -25.293 1.00 95.81 80 GLU A O 1
ATOM 634 N N . GLU A 1 81 ? 19.494 -11.238 -26.603 1.00 96.06 81 GLU A N 1
ATOM 635 C CA . GLU A 1 81 ? 18.995 -10.062 -25.886 1.00 96.06 81 GLU A CA 1
ATOM 636 C C . GLU A 1 81 ? 17.467 -9.975 -25.931 1.00 96.06 81 GLU A C 1
ATOM 638 O O . GLU A 1 81 ? 16.828 -9.785 -24.900 1.00 96.06 81 GLU A O 1
ATOM 643 N N . GLN A 1 82 ? 16.842 -10.213 -27.087 1.00 96.19 82 GLN A N 1
ATOM 644 C CA . GLN A 1 82 ? 15.381 -10.258 -27.189 1.00 96.19 82 GLN A CA 1
ATOM 645 C C . GLN A 1 82 ? 14.789 -11.389 -26.333 1.00 96.19 82 GLN A C 1
ATOM 647 O O . GLN A 1 82 ? 13.803 -11.190 -25.620 1.00 96.19 82 GLN A O 1
ATOM 652 N N . LYS A 1 83 ? 15.409 -12.579 -26.340 1.00 96.69 83 LYS A N 1
ATOM 653 C CA . LYS A 1 83 ? 14.984 -13.703 -25.487 1.00 96.69 83 LYS A CA 1
ATOM 654 C C . LYS A 1 83 ? 15.156 -13.393 -23.999 1.00 96.69 83 LYS A C 1
ATOM 656 O O . LYS A 1 83 ? 14.316 -13.813 -23.201 1.00 96.69 83 LYS A O 1
ATOM 661 N N . SER A 1 84 ? 16.237 -12.726 -23.600 1.00 95.56 84 SER A N 1
ATOM 662 C CA . SER A 1 84 ? 16.485 -12.381 -22.198 1.00 95.56 84 SER A CA 1
ATOM 663 C C . SER A 1 84 ? 15.557 -11.259 -21.728 1.00 95.56 84 SER A C 1
ATOM 665 O O . SER A 1 84 ? 14.959 -11.396 -20.661 1.00 95.56 84 SER A O 1
ATOM 667 N N . ALA A 1 85 ? 15.322 -10.235 -22.550 1.00 96.88 85 ALA A N 1
ATOM 668 C CA . ALA A 1 85 ? 14.370 -9.162 -22.279 1.00 96.88 85 ALA A CA 1
ATOM 669 C C . ALA A 1 85 ? 12.938 -9.697 -22.109 1.00 96.88 85 ALA A C 1
ATOM 671 O O . ALA A 1 85 ? 12.262 -9.372 -21.132 1.00 96.88 85 ALA A O 1
ATOM 672 N N . GLU A 1 86 ? 12.495 -10.597 -22.993 1.00 95.69 86 GLU A N 1
ATOM 673 C CA . GLU A 1 86 ? 11.182 -11.245 -22.884 1.00 95.69 86 GLU A CA 1
ATOM 674 C C . GLU A 1 86 ? 11.085 -12.117 -21.613 1.00 95.69 86 GLU A C 1
ATOM 676 O O . GLU A 1 86 ? 10.061 -12.107 -20.925 1.00 95.69 86 GLU A O 1
ATOM 681 N N . LYS A 1 87 ? 12.158 -12.832 -21.235 1.00 96.88 87 LYS A N 1
ATOM 682 C CA . LYS A 1 87 ? 12.213 -13.579 -19.961 1.00 96.88 87 LYS A CA 1
ATOM 683 C C . LYS A 1 87 ? 12.122 -12.653 -18.749 1.00 96.88 87 LYS A C 1
ATOM 685 O O . LYS A 1 87 ? 11.392 -12.977 -17.816 1.00 96.88 87 LYS A O 1
ATOM 690 N N . ILE A 1 88 ? 12.837 -11.527 -18.753 1.00 95.69 88 ILE A N 1
ATOM 691 C CA . ILE A 1 88 ? 12.806 -10.536 -17.668 1.00 95.69 88 ILE A CA 1
ATOM 692 C C . ILE A 1 88 ? 11.402 -9.952 -17.537 1.00 95.69 88 ILE A C 1
ATOM 694 O O . ILE A 1 88 ? 10.863 -9.924 -16.436 1.00 95.69 88 ILE A O 1
ATOM 698 N N . ARG A 1 89 ? 10.765 -9.576 -18.651 1.00 97.06 89 ARG A N 1
ATOM 699 C CA . ARG A 1 89 ? 9.386 -9.075 -18.658 1.00 97.06 89 ARG A CA 1
ATOM 700 C C . ARG A 1 89 ? 8.412 -10.078 -18.033 1.00 97.06 89 ARG A C 1
ATOM 702 O O . ARG A 1 89 ? 7.581 -9.696 -17.211 1.00 97.06 89 ARG A O 1
ATOM 709 N N . ARG A 1 90 ? 8.502 -11.357 -18.413 1.00 96.19 90 ARG A N 1
ATOM 710 C CA . ARG A 1 90 ? 7.633 -12.413 -17.863 1.00 96.19 90 ARG A CA 1
ATOM 711 C C . ARG A 1 90 ? 7.884 -12.639 -16.375 1.00 96.19 90 ARG A C 1
ATOM 713 O O . ARG A 1 90 ? 6.920 -12.691 -15.617 1.00 96.19 90 ARG A O 1
ATOM 720 N N . LYS A 1 91 ? 9.154 -12.723 -15.964 1.00 97.25 91 LYS A N 1
ATOM 721 C CA . LYS A 1 91 ? 9.533 -12.873 -14.553 1.00 97.25 91 LYS A CA 1
ATOM 722 C C . LYS A 1 91 ? 9.060 -11.692 -13.716 1.00 97.25 91 LYS A C 1
ATOM 724 O O . LYS A 1 91 ? 8.385 -11.914 -12.731 1.00 97.25 91 LYS A O 1
ATOM 729 N N . ALA A 1 92 ? 9.267 -10.457 -14.168 1.00 96.88 92 ALA A N 1
ATOM 730 C CA . ALA A 1 92 ? 8.795 -9.270 -13.459 1.00 96.88 92 ALA A CA 1
ATOM 731 C C . ALA A 1 92 ? 7.271 -9.287 -13.231 1.00 96.88 92 ALA A C 1
ATOM 733 O O . ALA A 1 92 ? 6.800 -8.930 -12.155 1.00 96.88 92 ALA A O 1
ATOM 734 N N . GLY A 1 93 ? 6.485 -9.743 -14.215 1.00 95.75 93 GLY A N 1
ATOM 735 C CA . GLY A 1 93 ? 5.037 -9.912 -14.047 1.00 95.75 93 GLY A CA 1
ATOM 736 C C . GLY A 1 93 ? 4.661 -10.999 -13.030 1.00 95.75 93 GLY A C 1
ATOM 737 O O . GLY A 1 93 ? 3.749 -10.803 -12.222 1.00 95.75 93 GLY A O 1
ATOM 738 N N . GLN A 1 94 ? 5.375 -12.128 -13.046 1.00 96.50 94 GLN A N 1
ATOM 739 C CA . GLN A 1 94 ? 5.203 -13.209 -12.070 1.00 96.50 94 GLN A CA 1
ATOM 740 C C . GLN A 1 94 ? 5.591 -12.749 -10.661 1.00 96.50 94 GLN A C 1
ATOM 742 O O . GLN A 1 94 ? 4.778 -12.869 -9.750 1.00 96.50 94 GLN A O 1
ATOM 747 N N . ASP A 1 95 ? 6.757 -12.123 -10.513 1.00 96.56 95 ASP A N 1
ATOM 748 C CA . ASP A 1 95 ? 7.290 -11.619 -9.247 1.00 96.56 95 ASP A CA 1
ATOM 749 C C . ASP A 1 95 ? 6.352 -10.579 -8.622 1.00 96.56 95 ASP A C 1
ATOM 751 O O . ASP A 1 95 ? 6.110 -10.609 -7.419 1.00 96.56 95 ASP A O 1
ATOM 755 N N . LEU A 1 96 ? 5.756 -9.685 -9.423 1.00 95.69 96 LEU A N 1
ATOM 756 C CA . LEU A 1 96 ? 4.755 -8.728 -8.935 1.00 95.69 96 LEU A CA 1
ATOM 757 C C . LEU A 1 96 ? 3.492 -9.421 -8.412 1.00 95.69 96 LEU A C 1
ATOM 759 O O . LEU A 1 96 ? 2.919 -8.992 -7.410 1.00 95.69 96 LEU A O 1
ATOM 763 N N . THR A 1 97 ? 3.047 -10.476 -9.092 1.00 95.81 97 THR A N 1
ATOM 764 C CA . THR A 1 97 ? 1.854 -11.235 -8.697 1.00 95.81 97 THR A CA 1
ATOM 765 C C . THR A 1 97 ? 2.126 -12.044 -7.428 1.00 95.81 97 THR A C 1
ATOM 767 O O . THR A 1 97 ? 1.332 -12.008 -6.490 1.00 95.81 97 THR A O 1
ATOM 770 N N . GLU A 1 98 ? 3.280 -12.708 -7.354 1.00 97.56 98 GLU A N 1
ATOM 771 C CA . GLU A 1 98 ? 3.711 -13.476 -6.186 1.00 97.56 98 GLU A CA 1
ATOM 772 C C . GLU A 1 98 ? 3.979 -12.570 -4.976 1.00 97.56 98 GLU A C 1
ATOM 774 O O . GLU A 1 98 ? 3.557 -12.880 -3.862 1.00 97.56 98 GLU A O 1
ATOM 779 N N . ALA A 1 99 ? 4.603 -11.405 -5.180 1.00 96.50 99 ALA A N 1
ATOM 780 C CA . ALA A 1 99 ? 4.823 -10.423 -4.122 1.00 96.50 99 ALA A CA 1
ATOM 781 C C . ALA A 1 99 ? 3.500 -9.919 -3.528 1.00 96.50 99 ALA A C 1
ATOM 783 O O . ALA A 1 99 ? 3.384 -9.833 -2.304 1.00 96.50 99 ALA A O 1
ATOM 784 N N . LYS A 1 100 ? 2.492 -9.640 -4.369 1.00 96.62 100 LYS A N 1
ATOM 785 C CA . LYS A 1 100 ? 1.143 -9.271 -3.909 1.00 96.62 100 LYS A CA 1
ATOM 786 C C . LYS A 1 100 ? 0.486 -10.399 -3.119 1.00 96.62 100 LYS A C 1
ATOM 788 O O . LYS A 1 100 ? 0.093 -10.171 -1.979 1.00 96.62 100 LYS A O 1
ATOM 793 N N . ALA A 1 101 ? 0.458 -11.617 -3.662 1.00 97.25 101 ALA A N 1
ATOM 794 C CA . ALA A 1 101 ? -0.126 -12.773 -2.978 1.00 97.25 101 ALA A CA 1
ATOM 795 C C . ALA A 1 101 ? 0.543 -13.036 -1.616 1.00 97.25 101 ALA A C 1
ATOM 797 O O . ALA A 1 101 ? -0.127 -13.292 -0.616 1.00 97.25 101 ALA A O 1
ATOM 798 N N . ARG A 1 102 ? 1.872 -12.897 -1.539 1.00 97.19 102 ARG A N 1
ATOM 799 C CA . ARG A 1 102 ? 2.633 -13.065 -0.297 1.00 97.19 102 ARG A CA 1
ATOM 800 C C . ARG A 1 102 ? 2.355 -11.961 0.726 1.00 97.19 102 ARG A C 1
ATOM 802 O O . ARG A 1 102 ? 2.404 -12.232 1.927 1.00 97.19 102 ARG A O 1
ATOM 809 N N . LEU A 1 103 ? 2.114 -10.725 0.287 1.00 96.56 103 LEU A N 1
ATOM 810 C CA . LEU A 1 103 ? 1.705 -9.632 1.174 1.00 96.56 103 LEU A CA 1
ATOM 811 C C . LEU A 1 103 ? 0.294 -9.872 1.718 1.00 96.56 103 LEU A C 1
ATOM 813 O O . LEU A 1 103 ? 0.115 -9.851 2.934 1.00 96.56 103 LEU A O 1
ATOM 817 N N . GLU A 1 104 ? -0.661 -10.211 0.853 1.00 96.38 104 GLU A N 1
ATOM 818 C CA . GLU A 1 104 ? -2.040 -10.528 1.243 1.00 96.38 104 GLU A CA 1
ATOM 819 C C . GLU A 1 104 ? -2.102 -11.713 2.223 1.00 96.38 104 GLU A C 1
ATOM 821 O O . GLU A 1 104 ? -2.793 -11.656 3.243 1.00 96.38 104 GLU A O 1
ATOM 826 N N . GLU A 1 105 ? -1.320 -12.771 1.982 1.00 97.00 105 GLU A N 1
ATOM 827 C CA . GLU A 1 105 ? -1.233 -13.921 2.885 1.00 97.00 105 GLU A CA 1
ATOM 828 C C . GLU A 1 105 ? -0.660 -13.527 4.257 1.00 97.00 105 GLU A C 1
ATOM 830 O O . GLU A 1 105 ? -1.165 -13.960 5.300 1.00 97.00 105 GLU A O 1
ATOM 835 N N . LYS A 1 106 ? 0.386 -12.690 4.286 1.00 97.38 106 LYS A N 1
ATOM 836 C CA . LYS A 1 106 ? 0.970 -12.186 5.538 1.00 97.38 106 LYS A CA 1
ATOM 837 C C . LYS A 1 106 ? -0.024 -11.328 6.312 1.00 97.38 106 LYS A C 1
ATOM 839 O O . LYS A 1 106 ? -0.171 -11.536 7.515 1.00 97.38 106 LYS A O 1
ATOM 844 N N . GLU A 1 107 ? -0.721 -10.414 5.648 1.00 97.00 107 GLU A N 1
ATOM 845 C CA . GLU A 1 107 ? -1.741 -9.570 6.274 1.00 97.00 107 GLU A CA 1
ATOM 846 C C . GLU A 1 107 ? -2.902 -10.406 6.818 1.00 97.00 107 GLU A C 1
ATOM 848 O O . GLU A 1 107 ? -3.327 -10.214 7.959 1.00 97.00 107 GLU A O 1
ATOM 853 N N . MET A 1 108 ? -3.376 -11.400 6.061 1.00 95.62 108 MET A N 1
ATOM 854 C CA . MET A 1 108 ? -4.415 -12.316 6.531 1.00 95.62 108 MET A CA 1
ATOM 855 C C . MET A 1 108 ? -3.950 -13.108 7.760 1.00 95.62 108 MET A C 1
ATOM 857 O O . MET A 1 108 ? -4.671 -13.168 8.760 1.00 95.62 108 MET A O 1
ATOM 861 N N . LYS A 1 109 ? -2.736 -13.676 7.730 1.00 97.06 109 LYS A N 1
ATOM 862 C CA . LYS A 1 109 ? -2.158 -14.395 8.877 1.00 97.06 109 LYS A CA 1
ATOM 863 C C . LYS A 1 109 ? -2.027 -13.493 10.100 1.00 97.06 109 LYS A C 1
ATOM 865 O O . LYS A 1 109 ? -2.405 -13.910 11.194 1.00 97.06 109 LYS A O 1
ATOM 870 N N . GLN A 1 110 ? -1.558 -12.258 9.925 1.00 97.06 110 GLN A N 1
ATOM 871 C CA . GLN A 1 110 ? -1.463 -11.280 11.010 1.00 97.06 110 GLN A CA 1
ATOM 872 C C . GLN A 1 110 ? -2.841 -10.921 11.573 1.00 97.06 110 GLN A C 1
ATOM 874 O O . GLN A 1 110 ? -3.007 -10.917 12.789 1.00 97.06 110 GLN A O 1
ATOM 879 N N . ARG A 1 111 ? -3.859 -10.714 10.729 1.00 96.25 111 ARG A N 1
ATOM 880 C CA . ARG A 1 111 ? -5.237 -10.455 11.184 1.00 96.25 111 ARG A CA 1
ATOM 881 C C . ARG A 1 111 ? -5.825 -11.631 11.959 1.00 96.25 111 ARG A C 1
ATOM 883 O O . ARG A 1 111 ? -6.502 -11.418 12.963 1.00 96.25 111 ARG A O 1
ATOM 890 N N . ILE A 1 112 ? -5.580 -12.866 11.522 1.00 96.94 112 ILE A N 1
ATOM 891 C CA . ILE A 1 112 ? -6.033 -14.066 12.242 1.00 96.94 112 ILE A CA 1
ATOM 892 C C . ILE A 1 112 ? -5.303 -14.190 13.584 1.00 96.94 112 ILE A C 1
ATOM 894 O O . ILE A 1 112 ? -5.949 -14.437 14.601 1.00 96.94 112 ILE A O 1
ATOM 898 N N . ALA A 1 113 ? -3.983 -13.996 13.604 1.00 97.06 113 ALA A N 1
ATOM 899 C CA . ALA A 1 113 ? -3.186 -14.041 14.826 1.00 97.06 113 ALA A CA 1
ATOM 900 C C . ALA A 1 113 ? -3.610 -12.952 15.823 1.00 97.06 113 ALA A C 1
ATOM 902 O O . ALA A 1 113 ? -3.807 -13.253 16.997 1.00 97.06 113 ALA A O 1
ATOM 903 N N . ALA A 1 114 ? -3.841 -11.723 15.353 1.00 96.69 114 ALA A N 1
ATOM 904 C CA . ALA A 1 114 ? -4.336 -10.619 16.171 1.00 96.69 114 ALA A CA 1
ATOM 905 C C . ALA A 1 114 ? -5.709 -10.938 16.775 1.00 96.69 114 ALA A C 1
ATOM 907 O O . ALA A 1 114 ? -5.875 -10.826 17.983 1.00 96.69 114 ALA A O 1
ATOM 908 N N . LYS A 1 115 ? -6.659 -11.445 15.974 1.00 97.44 115 LYS A N 1
ATOM 909 C CA . LYS A 1 115 ? -7.979 -11.867 16.476 1.00 97.44 115 LYS A CA 1
ATOM 910 C C . LYS A 1 115 ? -7.898 -13.005 17.493 1.00 97.44 115 LYS A C 1
ATOM 912 O O . LYS A 1 115 ? -8.708 -13.057 18.412 1.00 97.44 115 LYS A O 1
ATOM 917 N N . LYS A 1 116 ? -6.975 -13.957 17.319 1.00 97.62 116 LYS A N 1
ATOM 918 C CA . LYS A 1 116 ? -6.761 -15.033 18.301 1.00 97.62 116 LYS A CA 1
ATOM 919 C C . LYS A 1 116 ? -6.200 -14.474 19.604 1.00 97.62 116 LYS A C 1
ATOM 921 O O . LYS A 1 116 ? -6.747 -14.772 20.657 1.00 97.62 116 LYS A O 1
ATOM 926 N N . LYS A 1 117 ? -5.184 -13.615 19.513 1.00 97.50 117 LYS A N 1
ATOM 927 C CA . LYS A 1 117 ? -4.575 -12.961 20.670 1.00 97.50 117 LYS A CA 1
ATOM 928 C C . LYS A 1 117 ? -5.585 -12.099 21.433 1.00 97.50 117 LYS A C 1
ATOM 930 O O . LYS A 1 117 ? -5.698 -12.241 22.639 1.00 97.50 117 LYS A O 1
ATOM 935 N N . GLU A 1 118 ? -6.385 -11.298 20.732 1.00 96.31 118 GLU A N 1
ATOM 936 C CA . GLU A 1 118 ? -7.453 -10.486 21.330 1.00 96.31 118 GLU A CA 1
ATOM 937 C C . GLU A 1 118 ? -8.476 -11.354 22.075 1.00 96.31 118 GLU A C 1
ATOM 939 O O . GLU A 1 118 ? -8.815 -11.062 23.217 1.00 96.31 118 GLU A O 1
ATOM 944 N N . LYS A 1 119 ? -8.906 -12.476 21.481 1.00 98.00 119 LYS A N 1
ATOM 945 C CA . LYS A 1 119 ? -9.800 -13.432 22.152 1.00 98.00 119 LYS A CA 1
ATOM 946 C C . LYS A 1 119 ? -9.167 -14.063 23.392 1.00 98.00 119 LYS A C 1
ATOM 948 O O . LYS A 1 119 ? -9.860 -14.255 24.387 1.00 98.00 119 LYS A O 1
ATOM 953 N N . GLU A 1 120 ? -7.891 -14.433 23.331 1.00 97.12 120 GLU A N 1
ATOM 954 C CA . GLU A 1 120 ? -7.169 -15.006 24.473 1.00 97.12 120 GLU A CA 1
ATOM 955 C C . GLU A 1 120 ? -6.999 -13.984 25.600 1.00 97.12 120 GLU A C 1
ATOM 957 O O . GLU A 1 120 ? -7.212 -14.315 26.767 1.00 97.12 120 GLU A O 1
ATOM 962 N N . ASP A 1 121 ? -6.660 -12.743 25.263 1.00 96.75 121 ASP A N 1
ATOM 963 C CA . ASP A 1 121 ? -6.494 -11.657 26.224 1.00 96.75 121 ASP A CA 1
ATOM 964 C C . ASP A 1 121 ? -7.845 -11.259 26.841 1.00 96.75 121 ASP A C 1
ATOM 966 O O . ASP A 1 121 ? -7.936 -11.080 28.056 1.00 96.75 121 ASP A O 1
ATOM 970 N N . GLU A 1 122 ? -8.926 -11.243 26.055 1.00 96.38 122 GLU A N 1
ATOM 971 C CA . GLU A 1 122 ? -10.285 -11.029 26.558 1.00 96.38 122 GLU A CA 1
ATOM 972 C C . GLU A 1 122 ? -10.726 -12.158 27.502 1.00 96.38 122 GLU A C 1
ATOM 974 O O . GLU A 1 122 ? -11.291 -11.900 28.567 1.00 96.38 122 GLU A O 1
ATOM 979 N N . GLN A 1 123 ? -10.444 -13.419 27.159 1.00 97.19 123 GLN A N 1
ATOM 980 C CA . GLN A 1 123 ? -10.731 -14.556 28.037 1.00 97.19 123 GLN A CA 1
ATOM 981 C C . GLN A 1 123 ? -9.948 -14.467 29.349 1.00 97.19 123 GLN A C 1
ATOM 983 O O . GLN A 1 123 ? -10.528 -14.671 30.416 1.00 97.19 123 GLN A O 1
ATOM 988 N N . LYS A 1 124 ? -8.658 -14.117 29.290 1.00 97.50 124 LYS A N 1
ATOM 989 C CA . LYS A 1 124 ? -7.822 -13.910 30.480 1.00 97.50 124 LYS A CA 1
ATOM 990 C C . LYS A 1 124 ? -8.345 -12.761 31.338 1.00 97.50 124 LYS A C 1
ATOM 992 O O . LYS A 1 124 ? -8.484 -12.940 32.544 1.00 97.50 124 LYS A O 1
ATOM 997 N N . ALA A 1 125 ? -8.701 -11.626 30.740 1.00 97.25 125 ALA A N 1
ATOM 998 C CA . ALA A 1 125 ? -9.265 -10.485 31.460 1.00 97.25 125 ALA A CA 1
ATOM 999 C C . ALA A 1 125 ? -10.600 -10.844 32.133 1.00 97.25 125 ALA A C 1
ATOM 1001 O O . ALA A 1 125 ? -10.795 -10.580 33.320 1.00 97.25 125 ALA A O 1
ATOM 1002 N N . ARG A 1 126 ? -11.501 -11.532 31.418 1.00 96.88 126 ARG A N 1
ATOM 1003 C CA . ARG A 1 126 ? -12.765 -12.032 31.984 1.00 96.88 126 ARG A CA 1
ATOM 1004 C C . ARG A 1 126 ? -12.527 -13.014 33.134 1.00 96.88 126 ARG A C 1
ATOM 1006 O O . ARG A 1 126 ? -13.220 -12.934 34.147 1.00 96.88 126 ARG A O 1
ATOM 1013 N N . ALA A 1 127 ? -11.555 -13.918 33.005 1.00 97.00 127 ALA A N 1
ATOM 1014 C CA . ALA A 1 127 ? -11.193 -14.859 34.064 1.00 97.00 127 ALA A CA 1
ATOM 1015 C C . ALA A 1 127 ? -10.623 -14.144 35.300 1.00 97.00 127 ALA A C 1
ATOM 1017 O O . ALA A 1 127 ? -11.017 -14.467 36.418 1.00 97.00 127 ALA A O 1
ATOM 1018 N N . GLN A 1 128 ? -9.770 -13.134 35.108 1.00 97.12 128 GLN A N 1
ATOM 1019 C CA . GLN A 1 128 ? -9.230 -12.313 36.195 1.00 97.12 128 GLN A CA 1
ATOM 1020 C C . GLN A 1 128 ? -10.331 -11.548 36.936 1.00 97.12 128 GLN A C 1
ATOM 1022 O O . GLN A 1 128 ? -10.387 -11.605 38.162 1.00 97.12 128 GLN A O 1
ATOM 1027 N N . ILE A 1 129 ? -11.252 -10.898 36.215 1.00 96.88 129 ILE A N 1
ATOM 1028 C CA . ILE A 1 129 ? -12.393 -10.194 36.823 1.00 96.88 129 ILE A CA 1
ATOM 1029 C C . ILE A 1 129 ? -13.271 -11.177 37.603 1.00 96.88 129 ILE A C 1
ATOM 1031 O O . ILE A 1 129 ? -13.665 -10.902 38.735 1.00 96.88 129 ILE A O 1
ATOM 1035 N N . LYS A 1 130 ? -13.556 -12.352 37.030 1.00 96.62 130 LYS A N 1
ATOM 1036 C CA . LYS A 1 130 ? -14.347 -13.382 37.709 1.00 96.62 130 LYS A CA 1
ATOM 1037 C C . LYS A 1 130 ? -13.672 -13.854 39.002 1.00 96.62 130 LYS A C 1
ATOM 1039 O O . LYS A 1 130 ? -14.356 -13.947 40.018 1.00 96.62 130 LYS A O 1
ATOM 1044 N N . ALA A 1 131 ? -12.360 -14.088 38.978 1.00 96.75 131 ALA A N 1
ATOM 1045 C CA . ALA A 1 131 ? -11.590 -14.472 40.159 1.00 96.75 131 ALA A CA 1
ATOM 1046 C C . ALA A 1 131 ? -11.589 -13.370 41.235 1.00 96.75 131 ALA A C 1
ATOM 1048 O O . ALA A 1 131 ? -11.762 -13.669 42.413 1.00 96.75 131 ALA A O 1
ATOM 1049 N N . GLN A 1 132 ? -11.476 -12.095 40.843 1.00 96.00 132 GLN A N 1
ATOM 1050 C CA . GLN A 1 132 ? -11.578 -10.965 41.776 1.00 96.00 132 GLN A CA 1
ATOM 1051 C C . GLN A 1 132 ? -12.965 -10.875 42.428 1.00 96.00 132 GLN A C 1
ATOM 1053 O O . GLN A 1 132 ? -13.060 -10.685 43.637 1.00 96.00 132 GLN A O 1
ATOM 1058 N N . ILE A 1 133 ? -14.043 -11.061 41.656 1.00 94.62 133 ILE A N 1
ATOM 1059 C CA . ILE A 1 133 ? -15.416 -11.063 42.187 1.00 94.62 133 ILE A CA 1
ATOM 1060 C C . ILE A 1 133 ? -15.633 -12.241 43.144 1.00 94.62 133 ILE A C 1
ATOM 1062 O O . ILE A 1 133 ? -16.338 -12.100 44.142 1.00 94.62 133 ILE A O 1
ATOM 1066 N N . GLU A 1 134 ? -15.076 -13.412 42.839 1.00 95.25 134 GLU A N 1
ATOM 1067 C CA . GLU A 1 134 ? -15.175 -14.590 43.704 1.00 95.25 134 GLU A CA 1
ATOM 1068 C C . GLU A 1 134 ? -14.420 -14.392 45.022 1.00 95.25 134 GLU A C 1
ATOM 1070 O O . GLU A 1 134 ? -14.987 -14.662 46.082 1.00 95.25 134 GLU A O 1
ATOM 1075 N N . ALA A 1 135 ? -13.207 -13.834 44.969 1.00 95.88 135 ALA A N 1
ATOM 1076 C CA . ALA A 1 135 ? -12.437 -13.469 46.154 1.00 95.88 135 ALA A CA 1
ATOM 1077 C C . ALA A 1 135 ? -13.180 -12.439 47.025 1.00 95.88 135 ALA A C 1
ATOM 1079 O O . ALA A 1 135 ? -13.364 -12.673 48.218 1.00 95.88 135 ALA A O 1
ATOM 1080 N N . ASP A 1 136 ? -13.707 -11.360 46.432 1.00 95.38 136 ASP A N 1
ATOM 1081 C CA . ASP A 1 136 ? -14.471 -10.341 47.168 1.00 95.38 136 ASP A CA 1
ATOM 1082 C C . ASP A 1 136 ? -15.768 -10.912 47.772 1.00 95.38 136 ASP A C 1
ATOM 1084 O O . ASP A 1 136 ? -16.115 -10.638 48.925 1.00 95.38 136 ASP A O 1
ATOM 1088 N N . LYS A 1 137 ? -16.474 -11.789 47.043 1.00 95.75 137 LYS A N 1
ATOM 1089 C CA . LYS A 1 137 ? -17.648 -12.497 47.577 1.00 95.75 137 LYS A CA 1
ATOM 1090 C C . LYS A 1 137 ? -17.288 -13.393 48.759 1.00 95.75 137 LYS A C 1
ATOM 1092 O O . LYS A 1 137 ? -18.029 -13.386 49.744 1.00 95.75 137 LYS A O 1
ATOM 1097 N N . ALA A 1 138 ? -16.194 -14.148 48.670 1.00 94.31 138 ALA A N 1
ATOM 1098 C CA . ALA A 1 138 ? -15.729 -15.017 49.745 1.00 94.31 138 ALA A CA 1
ATOM 1099 C C . ALA A 1 138 ? -15.316 -14.202 50.980 1.00 94.31 138 ALA A C 1
ATOM 1101 O O . ALA A 1 138 ? -15.764 -14.504 52.087 1.00 94.31 138 ALA A O 1
ATOM 1102 N N . ASP A 1 139 ? -14.563 -13.115 50.797 1.00 92.50 139 ASP A N 1
ATOM 1103 C CA . ASP A 1 139 ? -14.167 -12.217 51.885 1.00 92.50 139 ASP A CA 1
ATOM 1104 C C . ASP A 1 139 ? -15.377 -11.537 52.538 1.00 92.50 139 ASP A C 1
ATOM 1106 O O . ASP A 1 139 ? -15.448 -11.424 53.765 1.00 92.50 139 ASP A O 1
ATOM 1110 N N . ARG A 1 140 ? -16.376 -11.122 51.749 1.00 92.12 140 ARG A N 1
ATOM 1111 C CA . ARG A 1 140 ? -17.621 -10.545 52.273 1.00 92.12 140 ARG A CA 1
ATOM 1112 C C . ARG A 1 140 ? -18.448 -11.570 53.041 1.00 92.12 140 ARG A C 1
ATOM 1114 O O . ARG A 1 140 ? -19.049 -11.215 54.055 1.00 92.12 140 ARG A O 1
ATOM 1121 N N . LEU A 1 141 ? -18.501 -12.817 52.569 1.00 92.50 141 LEU A N 1
ATOM 1122 C CA . LEU A 1 141 ? -19.171 -13.905 53.278 1.00 92.50 141 LEU A CA 1
ATOM 1123 C C . LEU A 1 141 ? -18.457 -14.198 54.604 1.00 92.50 141 LEU A C 1
ATOM 1125 O O . LEU A 1 141 ? -19.129 -14.259 55.631 1.00 92.50 141 LEU A O 1
ATOM 1129 N N . ARG A 1 142 ? -17.116 -14.277 54.600 1.00 91.25 142 ARG A N 1
ATOM 1130 C CA . ARG A 1 142 ? -16.301 -14.476 55.808 1.00 91.25 142 ARG A CA 1
ATOM 1131 C C . ARG A 1 142 ? -16.532 -13.358 56.824 1.00 91.25 142 ARG A C 1
ATOM 1133 O O . ARG A 1 142 ? -16.911 -13.645 57.952 1.00 91.25 142 ARG A O 1
ATOM 1140 N N . LYS A 1 143 ? -16.449 -12.088 56.406 1.00 90.31 143 LYS A N 1
ATOM 1141 C CA . LYS A 1 143 ? -16.731 -10.929 57.278 1.00 90.31 143 LYS A CA 1
ATOM 1142 C C . LYS A 1 143 ? -18.158 -10.933 57.831 1.00 90.31 143 LYS A C 1
ATOM 1144 O O . LYS A 1 143 ? -18.371 -10.568 58.982 1.00 90.31 143 LYS A O 1
ATOM 1149 N N . LYS A 1 144 ? -19.155 -11.337 57.032 1.00 90.69 144 LYS A N 1
ATOM 1150 C CA . LYS A 1 144 ? -20.540 -11.483 57.514 1.00 90.69 144 LYS A CA 1
ATOM 1151 C C . LYS A 1 144 ? -20.666 -12.597 58.550 1.00 90.69 144 LYS A C 1
ATOM 1153 O O . LYS A 1 144 ? -21.346 -12.393 59.546 1.00 90.69 144 LYS A O 1
ATOM 1158 N N . GLN A 1 145 ? -20.033 -13.748 58.330 1.00 85.38 145 GLN A N 1
ATOM 1159 C CA . GLN A 1 145 ? -20.033 -14.851 59.295 1.00 85.38 145 GLN A CA 1
ATOM 1160 C C . GLN A 1 145 ? -19.315 -14.466 60.591 1.00 85.38 145 GLN A C 1
ATOM 1162 O O . GLN A 1 145 ? -19.840 -14.724 61.668 1.00 85.38 145 GLN A O 1
ATOM 1167 N N . GLU A 1 146 ? -18.175 -13.779 60.503 1.00 84.75 146 GLU A N 1
ATOM 1168 C CA . GLU A 1 146 ? -17.470 -13.224 61.664 1.00 84.75 146 GLU A CA 1
ATOM 1169 C C . GLU A 1 146 ? -18.357 -12.233 62.430 1.00 84.75 146 GLU A C 1
ATOM 1171 O O . GLU A 1 146 ? -18.506 -12.360 63.641 1.00 84.75 146 GLU A O 1
ATOM 1176 N N . ALA A 1 147 ? -19.030 -11.304 61.740 1.00 83.06 147 ALA A N 1
ATOM 1177 C CA . ALA A 1 147 ? -19.947 -10.356 62.374 1.00 83.06 147 ALA A CA 1
ATOM 1178 C C . ALA A 1 147 ? -21.161 -11.041 63.030 1.00 83.06 147 ALA A C 1
ATOM 1180 O O . ALA A 1 147 ? -21.572 -10.635 64.114 1.00 83.06 147 ALA A O 1
ATOM 1181 N N . VAL A 1 148 ? -21.720 -12.089 62.412 1.00 80.69 148 VAL A N 1
ATOM 1182 C CA . VAL A 1 148 ? -22.807 -12.888 63.005 1.00 80.69 148 VAL A CA 1
ATOM 1183 C C . VAL A 1 148 ? -22.315 -13.667 64.221 1.00 80.69 148 VAL A C 1
ATOM 1185 O O . VAL A 1 148 ? -23.017 -13.689 65.223 1.00 80.69 148 VAL A O 1
ATOM 1188 N N . ASN A 1 149 ? -21.114 -14.247 64.189 1.00 73.69 149 ASN A N 1
ATOM 1189 C CA . ASN A 1 149 ? -20.546 -14.954 65.339 1.00 73.69 149 ASN A CA 1
ATOM 1190 C C . ASN A 1 149 ? -20.237 -14.000 66.504 1.00 73.69 149 ASN A C 1
ATOM 1192 O O . ASN A 1 149 ? -20.512 -14.336 67.653 1.00 73.69 149 ASN A O 1
ATOM 1196 N N . VAL A 1 150 ? -19.739 -12.791 66.223 1.00 73.81 150 VAL A N 1
ATOM 1197 C CA . VAL A 1 150 ? -19.529 -11.744 67.240 1.00 73.81 150 VAL A CA 1
ATOM 1198 C C . VAL A 1 150 ? -20.867 -11.234 67.790 1.00 73.81 150 VAL A C 1
ATOM 1200 O O . VAL A 1 150 ? -21.009 -11.077 69.000 1.00 73.81 150 VAL A O 1
ATOM 1203 N N . ALA A 1 151 ? -21.879 -11.040 66.939 1.00 66.06 151 ALA A N 1
ATOM 1204 C CA . ALA A 1 151 ? -23.221 -10.651 67.372 1.00 66.06 151 ALA A CA 1
ATOM 1205 C C . ALA A 1 151 ? -23.937 -11.767 68.154 1.00 66.06 151 ALA A C 1
ATOM 1207 O O . ALA A 1 151 ? -24.650 -11.472 69.105 1.00 66.06 151 ALA A O 1
ATOM 1208 N N . ALA A 1 152 ? -23.729 -13.041 67.808 1.00 59.75 152 ALA A N 1
ATOM 1209 C CA . ALA A 1 152 ? -24.256 -14.194 68.538 1.00 59.75 152 ALA A CA 1
ATOM 1210 C C . ALA A 1 152 ? -23.562 -14.379 69.898 1.00 59.75 152 ALA A C 1
ATOM 1212 O O . ALA A 1 152 ? -24.228 -14.715 70.873 1.00 59.75 152 ALA A O 1
ATOM 1213 N N . ALA A 1 153 ? -22.260 -14.084 69.995 1.00 58.44 153 ALA A N 1
ATOM 1214 C CA . ALA A 1 153 ? -21.544 -14.027 71.270 1.00 58.44 153 ALA A CA 1
ATOM 1215 C C . ALA A 1 153 ? -21.992 -12.837 72.144 1.00 58.44 153 ALA A C 1
ATOM 1217 O O . ALA A 1 153 ? -22.008 -12.951 73.367 1.00 58.44 153 ALA A O 1
ATOM 1218 N N . ALA A 1 154 ? -22.414 -11.723 71.535 1.00 55.97 154 ALA A N 1
ATOM 1219 C CA . ALA A 1 154 ? -22.996 -10.579 72.242 1.00 55.97 154 ALA A CA 1
ATOM 1220 C C . ALA A 1 154 ? -24.482 -10.775 72.625 1.00 55.97 154 ALA A C 1
ATOM 1222 O O . ALA A 1 154 ? -24.939 -10.169 73.588 1.00 55.97 154 ALA A O 1
ATOM 1223 N N . ASN A 1 155 ? -25.228 -11.651 71.936 1.00 46.72 155 ASN A N 1
ATOM 1224 C CA . ASN A 1 155 ? -26.654 -11.926 72.196 1.00 46.72 155 ASN A CA 1
ATOM 1225 C C . ASN A 1 155 ? -26.921 -13.001 73.273 1.00 46.72 155 ASN A C 1
ATOM 1227 O O . ASN A 1 155 ? -28.066 -13.401 73.471 1.00 46.72 155 ASN A O 1
ATOM 1231 N N . ALA A 1 156 ? -25.898 -13.450 74.011 1.00 46.09 156 ALA A N 1
ATOM 1232 C CA . ALA A 1 156 ? -26.081 -14.214 75.252 1.00 46.09 156 ALA A CA 1
ATOM 1233 C C . ALA A 1 156 ? -26.376 -13.316 76.476 1.00 46.09 156 ALA A C 1
ATOM 1235 O O . ALA A 1 156 ? -26.524 -13.814 77.592 1.00 46.09 156 ALA A O 1
ATOM 1236 N N . ALA A 1 157 ? -26.506 -12.000 76.281 1.00 46.03 157 ALA A N 1
ATOM 1237 C CA . ALA A 1 157 ? -27.028 -11.080 77.278 1.00 46.03 157 ALA A CA 1
ATOM 1238 C C . ALA A 1 157 ? -28.025 -10.106 76.628 1.00 46.03 157 ALA A C 1
ATOM 1240 O O . ALA A 1 157 ? -27.665 -9.336 75.745 1.00 46.03 157 ALA A O 1
ATOM 1241 N N . THR A 1 158 ? -29.248 -10.106 77.166 1.00 37.97 158 THR A N 1
ATOM 1242 C CA . THR A 1 158 ? -30.377 -9.169 76.966 1.00 37.97 158 THR A CA 1
ATOM 1243 C C . THR A 1 158 ? -31.374 -9.453 75.829 1.00 37.97 158 THR A C 1
ATOM 1245 O O . THR A 1 158 ? -31.025 -9.709 74.685 1.00 37.97 158 THR A O 1
ATOM 1248 N N . GLY A 1 159 ? -32.656 -9.466 76.227 1.00 42.38 159 GLY A N 1
ATOM 1249 C CA . GLY A 1 159 ? -33.837 -9.850 75.450 1.00 42.38 159 GLY A CA 1
ATOM 1250 C C . GLY A 1 159 ? -34.421 -8.756 74.536 1.00 42.38 159 GLY A C 1
ATOM 1251 O O . GLY A 1 159 ? -33.773 -7.747 74.268 1.00 42.38 159 GLY A O 1
ATOM 1252 N N . PRO A 1 160 ? -35.647 -8.966 74.017 1.00 58.59 160 PRO A N 1
ATOM 1253 C CA . PRO A 1 160 ? -36.099 -8.376 72.763 1.00 58.59 160 PRO A CA 1
ATOM 1254 C C . PRO A 1 160 ? -36.619 -6.949 72.943 1.00 58.59 160 PRO A C 1
ATOM 1256 O O . PRO A 1 160 ? -37.562 -6.709 73.692 1.00 58.59 160 PRO A O 1
ATOM 1259 N N . ALA A 1 161 ? -36.059 -6.014 72.176 1.00 38.44 161 ALA A N 1
ATOM 1260 C CA . ALA A 1 161 ? -36.621 -4.683 71.994 1.00 38.44 161 ALA A CA 1
ATOM 1261 C C . ALA A 1 161 ? -37.025 -4.501 70.528 1.00 38.44 161 ALA A C 1
ATOM 1263 O O . ALA A 1 161 ? -36.198 -4.319 69.634 1.00 38.44 161 ALA A O 1
ATOM 1264 N N . ALA A 1 162 ? -38.333 -4.577 70.299 1.00 51.97 162 ALA A N 1
ATOM 1265 C CA . ALA A 1 162 ? -38.974 -4.067 69.105 1.00 51.97 162 ALA A CA 1
ATOM 1266 C C . ALA A 1 162 ? -38.896 -2.537 69.114 1.00 51.97 162 ALA A C 1
ATOM 1268 O O . ALA A 1 162 ? -39.370 -1.915 70.057 1.00 51.97 162 ALA A O 1
ATOM 1269 N N . SER A 1 163 ? -38.355 -1.956 68.042 1.00 46.34 163 SER A N 1
ATOM 1270 C CA . SER A 1 163 ? -38.539 -0.547 67.690 1.00 46.34 163 SER A CA 1
ATOM 1271 C C . SER A 1 163 ? -38.425 -0.407 66.176 1.00 46.34 163 SER A C 1
ATOM 1273 O O . SER A 1 163 ? -37.338 -0.287 65.614 1.00 46.34 163 SER A O 1
ATOM 1275 N N . SER A 1 164 ? -39.571 -0.449 65.500 1.00 54.44 164 SER A N 1
ATOM 1276 C CA . SER A 1 164 ? -39.729 0.015 64.126 1.00 54.44 164 SER A CA 1
ATOM 1277 C C . SER A 1 164 ? -39.500 1.528 64.086 1.00 54.44 164 SER A C 1
ATOM 1279 O O . SER A 1 164 ? -40.404 2.303 64.396 1.00 54.44 164 SER A O 1
ATOM 1281 N N . ALA A 1 165 ? -38.288 1.946 63.730 1.00 41.72 165 ALA A N 1
ATOM 1282 C CA . ALA A 1 165 ? -37.995 3.335 63.403 1.00 41.72 165 ALA A CA 1
ATOM 1283 C C . ALA A 1 165 ? -38.332 3.590 61.920 1.00 41.72 165 ALA A C 1
ATOM 1285 O O . ALA A 1 165 ? -37.975 2.770 61.066 1.00 41.72 165 ALA A O 1
ATOM 1286 N N . PRO A 1 166 ? -39.025 4.692 61.590 1.00 50.28 166 PRO A N 1
ATOM 1287 C CA . PRO A 1 166 ? -39.372 5.010 60.216 1.00 50.28 166 PRO A CA 1
ATOM 1288 C C . PRO A 1 166 ? -38.094 5.333 59.439 1.00 50.28 166 PRO A C 1
ATOM 1290 O O . PRO A 1 166 ? -37.177 5.972 59.955 1.00 50.28 166 PRO A O 1
ATOM 1293 N N . ALA A 1 167 ? -38.028 4.856 58.197 1.00 46.16 167 ALA A N 1
ATOM 1294 C CA . ALA A 1 167 ? -36.921 5.116 57.292 1.00 46.16 167 ALA A CA 1
ATOM 1295 C C . ALA A 1 167 ? -36.652 6.627 57.209 1.00 46.16 167 ALA A C 1
ATOM 1297 O O . ALA A 1 167 ? -37.511 7.397 56.782 1.00 46.16 167 ALA A O 1
ATOM 1298 N N . SER A 1 168 ? -35.455 7.041 57.620 1.00 55.47 168 SER A N 1
ATOM 1299 C CA . SER A 1 168 ? -34.959 8.392 57.397 1.00 55.47 168 SER A CA 1
ATOM 1300 C C . SER A 1 168 ? -35.011 8.696 55.89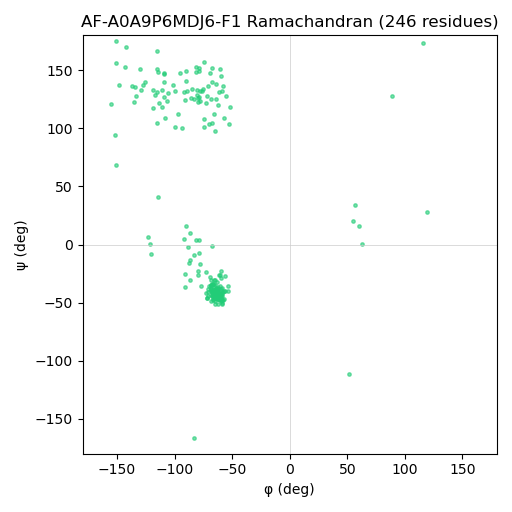8 1.00 55.47 168 SER A C 1
ATOM 1302 O O . SER A 1 168 ? -34.542 7.908 55.071 1.00 55.47 168 SER A O 1
ATOM 1304 N N . ALA A 1 169 ? -35.638 9.819 55.543 1.00 55.59 169 ALA A N 1
ATOM 1305 C CA . ALA A 1 169 ? -35.735 10.280 54.167 1.00 55.59 169 ALA A CA 1
ATOM 1306 C C . ALA A 1 169 ? -34.319 10.427 53.594 1.00 55.59 169 ALA A C 1
ATOM 1308 O O . ALA A 1 169 ? -33.546 11.290 54.008 1.00 55.59 169 ALA A O 1
ATOM 1309 N N . LYS A 1 170 ? -33.953 9.533 52.674 1.00 67.19 170 LYS A N 1
ATOM 1310 C CA . LYS A 1 170 ? -32.685 9.607 51.950 1.00 67.19 170 LYS A CA 1
ATOM 1311 C C . LYS A 1 170 ? -32.733 10.865 51.087 1.00 67.19 170 LYS A C 1
ATOM 1313 O O . LYS A 1 170 ? -33.536 10.941 50.162 1.00 67.19 170 LYS A O 1
ATOM 1318 N N . VAL A 1 171 ? -31.906 11.854 51.413 1.00 71.56 171 VAL A N 1
ATOM 1319 C CA . VAL A 1 171 ? -31.714 13.045 50.581 1.00 71.56 171 VAL A CA 1
ATOM 1320 C C . VAL A 1 171 ? -30.871 12.618 49.386 1.00 71.56 171 VAL A C 1
ATOM 1322 O O . VAL A 1 171 ? -29.694 12.297 49.534 1.00 71.56 171 VAL A O 1
ATOM 1325 N N . TYR A 1 172 ? -31.486 12.542 48.212 1.00 77.00 172 TYR A N 1
ATOM 1326 C CA . TYR A 1 172 ? -30.777 12.257 46.970 1.00 77.00 172 TYR A CA 1
ATOM 1327 C C . TYR A 1 172 ? -30.343 13.584 46.344 1.00 77.00 172 TYR A C 1
ATOM 1329 O O . TYR A 1 172 ? -31.173 14.464 46.130 1.00 77.00 172 TYR A O 1
ATOM 1337 N N . THR A 1 173 ? -29.044 13.735 46.081 1.00 86.12 173 THR A N 1
ATOM 1338 C CA . THR A 1 173 ? -28.470 14.930 45.437 1.00 86.12 173 THR A CA 1
ATOM 1339 C C . THR A 1 173 ? -28.658 14.918 43.924 1.00 86.12 173 THR A C 1
ATOM 1341 O O . THR A 1 173 ? -28.747 15.974 43.313 1.00 86.12 173 THR A O 1
ATOM 1344 N N . GLU A 1 174 ? -28.782 13.732 43.333 1.00 88.75 174 GLU A N 1
ATOM 1345 C CA . GLU A 1 174 ? -28.941 13.518 41.896 1.00 88.75 174 GLU A CA 1
ATOM 1346 C C . GLU A 1 174 ? -30.309 12.897 41.585 1.00 88.75 174 GLU A C 1
ATOM 1348 O O . GLU A 1 174 ? -30.871 12.141 42.385 1.00 88.75 174 GLU A O 1
ATOM 1353 N N . THR A 1 175 ? -30.832 13.183 40.393 1.00 90.06 175 THR A N 1
ATOM 1354 C CA . THR A 1 175 ? -32.039 12.560 39.849 1.00 90.06 175 THR A CA 1
ATOM 1355 C C . THR A 1 175 ? -31.826 12.027 38.441 1.00 90.06 175 THR A C 1
ATOM 1357 O O . THR A 1 175 ? -31.306 12.707 37.558 1.00 90.06 175 THR A O 1
ATOM 1360 N N . ARG A 1 176 ? -32.270 10.789 38.207 1.00 93.62 176 ARG A N 1
ATOM 1361 C CA . ARG A 1 176 ? -32.249 10.157 36.886 1.00 93.62 176 ARG A CA 1
ATOM 1362 C C . ARG A 1 176 ? -33.608 10.285 36.209 1.00 93.62 176 ARG A C 1
ATOM 1364 O O . ARG A 1 176 ? -34.568 9.616 36.606 1.00 93.62 176 ARG A O 1
ATOM 1371 N N . LEU A 1 177 ? -33.670 11.064 35.135 1.00 93.06 177 LEU A N 1
ATOM 1372 C CA . LEU A 1 177 ? -34.875 11.259 34.336 1.00 93.06 177 LEU A CA 1
ATOM 1373 C C . LEU A 1 177 ? -34.860 10.390 33.077 1.00 93.06 177 LEU A C 1
ATOM 1375 O O . LEU A 1 177 ? -33.881 10.359 32.331 1.00 93.06 177 LEU A O 1
ATOM 1379 N N . GLN A 1 178 ? -35.975 9.702 32.826 1.00 93.00 178 GLN A N 1
ATOM 1380 C CA . GLN A 1 178 ? -36.248 9.009 31.569 1.00 93.00 178 GLN A CA 1
ATOM 1381 C C . GLN A 1 178 ? -37.373 9.724 30.816 1.00 93.00 178 GLN A C 1
ATOM 1383 O O . GLN A 1 178 ? -38.510 9.776 31.279 1.00 93.00 178 GLN A O 1
ATOM 1388 N N . ILE A 1 179 ? -37.065 10.228 29.627 1.00 91.94 179 ILE A N 1
ATOM 1389 C CA . ILE A 1 179 ? -37.960 11.027 28.794 1.00 91.94 179 ILE A CA 1
ATOM 1390 C C . ILE A 1 179 ? -38.396 10.173 27.599 1.00 91.94 179 ILE A C 1
ATOM 1392 O O . ILE A 1 179 ? -37.600 9.845 26.717 1.00 91.94 179 ILE A O 1
ATOM 1396 N N . ARG A 1 180 ? -39.664 9.757 27.591 1.00 90.44 180 ARG A N 1
ATOM 1397 C CA . ARG A 1 180 ? -40.271 8.915 26.551 1.00 90.44 180 ARG A CA 1
ATOM 1398 C C . ARG A 1 180 ? -40.770 9.779 25.400 1.00 90.44 180 ARG A C 1
ATOM 1400 O O . ARG A 1 180 ? -41.560 10.691 25.622 1.00 90.44 180 ARG A O 1
ATOM 1407 N N . GLN A 1 181 ? -40.344 9.465 24.182 1.00 87.62 181 GLN A N 1
ATOM 1408 C CA . GLN A 1 181 ? -40.756 10.177 22.975 1.00 87.62 181 GLN A CA 1
ATOM 1409 C C . GLN A 1 181 ? -41.942 9.472 22.279 1.00 87.62 181 GLN A C 1
ATOM 1411 O O . GLN A 1 181 ? -42.025 8.245 22.343 1.00 87.62 181 GLN A O 1
ATOM 1416 N N . PRO A 1 182 ? -42.851 10.214 21.614 1.00 77.12 182 PRO A N 1
ATOM 1417 C CA . PRO A 1 182 ? -44.068 9.665 21.006 1.00 77.12 182 PRO A CA 1
ATOM 1418 C C . PRO A 1 182 ? -43.860 8.968 19.647 1.00 77.12 182 PRO A C 1
ATOM 1420 O O . PRO A 1 182 ? -44.784 8.333 19.153 1.00 77.12 182 PRO A O 1
ATOM 1423 N N . GLU A 1 183 ? -42.670 9.035 19.043 1.00 66.44 183 GLU A N 1
ATOM 1424 C CA . GLU A 1 183 ? -42.436 8.632 17.644 1.00 66.44 183 GLU A CA 1
ATOM 1425 C C . GLU A 1 183 ? -41.513 7.404 17.495 1.00 66.44 183 GLU A C 1
ATOM 1427 O O . GLU A 1 183 ? -40.594 7.395 16.684 1.00 66.44 183 GLU A O 1
ATOM 1432 N N . GLY A 1 184 ? -41.665 6.378 18.341 1.00 63.31 184 GLY A N 1
ATOM 1433 C CA . GLY A 1 184 ? -40.832 5.157 18.280 1.00 63.31 184 GLY A CA 1
ATOM 1434 C C . GLY A 1 184 ? -39.325 5.365 18.536 1.00 63.31 184 GLY A C 1
ATOM 1435 O O . GLY A 1 184 ? -38.555 4.406 18.515 1.00 63.31 184 GLY A O 1
ATOM 1436 N N . GLN A 1 185 ? -38.910 6.604 18.802 1.00 75.56 185 GLN A N 1
ATOM 1437 C CA . GLN A 1 185 ? -37.551 7.012 19.138 1.00 75.56 185 GLN A CA 1
ATOM 1438 C C . GLN A 1 185 ? -37.132 6.470 20.509 1.00 75.56 185 GLN A C 1
ATOM 1440 O O . GLN A 1 185 ? -37.956 6.265 21.409 1.00 75.56 185 GLN A O 1
ATOM 1445 N N . GLN A 1 186 ? -35.826 6.258 20.684 1.00 83.50 186 GLN A N 1
ATOM 1446 C CA . GLN A 1 186 ? -35.300 5.735 21.942 1.00 83.50 186 GLN A CA 1
ATOM 1447 C C . GLN A 1 186 ? -35.547 6.724 23.099 1.00 83.50 186 GLN A C 1
ATOM 1449 O O . GLN A 1 186 ? -35.372 7.933 22.920 1.00 83.50 186 GLN A O 1
ATOM 1454 N N . PRO A 1 187 ? -35.943 6.245 24.295 1.00 87.38 187 PRO A N 1
ATOM 1455 C CA . PRO A 1 187 ? -36.109 7.107 25.458 1.00 87.38 187 PRO A CA 1
ATOM 1456 C C . PRO A 1 187 ? -34.800 7.815 25.807 1.00 87.38 187 PRO A C 1
ATOM 1458 O O . PRO A 1 187 ? -33.761 7.167 25.938 1.00 87.38 187 PRO A O 1
ATOM 1461 N N . ILE A 1 188 ? -34.858 9.127 26.023 1.00 89.31 188 ILE A N 1
ATOM 1462 C CA . ILE A 1 188 ? -33.692 9.885 26.473 1.00 89.31 188 ILE A CA 1
ATOM 1463 C C . ILE A 1 188 ? -33.532 9.635 27.970 1.00 89.31 188 ILE A C 1
ATOM 1465 O O . ILE A 1 188 ? -34.457 9.879 28.743 1.00 89.31 188 ILE A O 1
ATOM 1469 N N . VAL A 1 189 ? -32.372 9.142 28.388 1.00 92.25 189 VAL A N 1
ATOM 1470 C CA . VAL A 1 189 ? -32.042 8.938 29.800 1.00 92.25 189 VAL A CA 1
ATOM 1471 C C . VAL A 1 189 ? -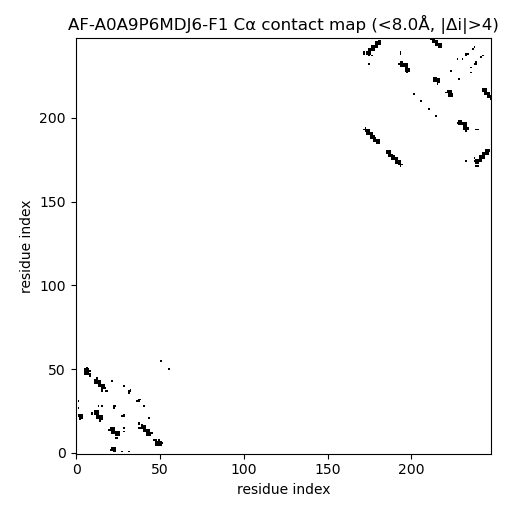30.919 9.891 30.163 1.00 92.25 189 VAL A C 1
ATOM 1473 O O . VAL A 1 189 ? -29.845 9.820 29.570 1.00 92.25 189 VAL A O 1
ATOM 1476 N N . HIS A 1 190 ? -31.152 10.751 31.151 1.00 91.38 190 HIS A N 1
ATOM 1477 C CA . HIS A 1 190 ? -30.129 11.671 31.634 1.00 91.38 190 HIS A CA 1
ATOM 1478 C C . HIS A 1 190 ? -30.202 11.857 33.151 1.00 91.38 190 HIS A C 1
ATOM 1480 O O . HIS A 1 190 ? -31.260 11.675 33.759 1.00 91.38 190 HIS A O 1
ATOM 1486 N N . THR A 1 191 ? -29.060 12.177 33.755 1.00 93.81 191 THR A N 1
ATOM 1487 C CA . THR A 1 191 ? -28.934 12.429 35.192 1.00 93.81 191 THR A CA 1
ATOM 1488 C C . THR A 1 191 ? -28.746 13.925 35.399 1.00 93.81 191 THR A C 1
ATOM 1490 O O . THR A 1 191 ? -27.823 14.505 34.837 1.00 93.81 191 THR A O 1
ATOM 1493 N N . PHE A 1 192 ? -29.626 14.524 36.193 1.00 91.75 192 PHE A N 1
ATOM 1494 C CA . PHE A 1 192 ? -29.627 15.937 36.568 1.00 91.75 192 PHE A CA 1
ATOM 1495 C C . PHE A 1 192 ? -29.394 16.074 38.077 1.00 91.75 192 PHE A C 1
ATOM 1497 O O . PHE A 1 192 ? -29.525 15.096 38.819 1.00 91.75 192 PHE A O 1
ATOM 1504 N N . GLN A 1 193 ? -29.087 17.276 38.555 1.00 91.69 193 GLN A N 1
ATOM 1505 C CA . GLN A 1 193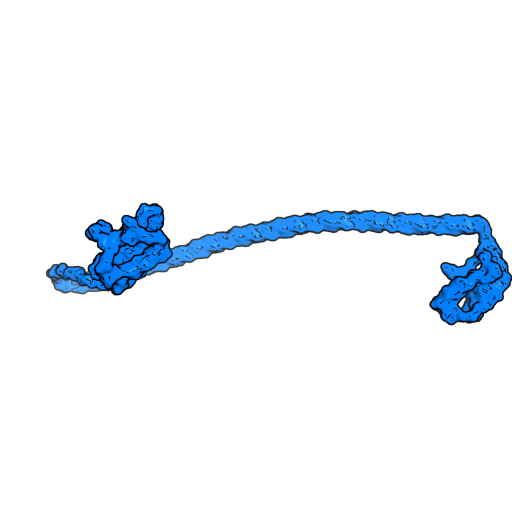 ? -29.019 17.549 39.990 1.00 91.69 193 GLN A CA 1
ATOM 1506 C C . GLN A 1 193 ? -30.419 17.799 40.563 1.00 91.69 193 GLN A C 1
ATOM 1508 O O . GLN A 1 193 ? -31.298 18.341 39.896 1.00 91.69 193 GLN A O 1
ATOM 1513 N N . ALA A 1 194 ? -30.646 17.440 41.827 1.00 89.50 194 ALA A N 1
ATOM 1514 C CA . ALA A 1 194 ? -31.931 17.659 42.502 1.00 89.50 194 ALA A CA 1
ATOM 1515 C C . ALA A 1 194 ? -32.308 19.153 42.603 1.00 89.50 194 ALA A C 1
ATOM 1517 O O . ALA A 1 194 ? -33.493 19.488 42.661 1.00 89.50 194 ALA A O 1
ATOM 1518 N N . SER A 1 195 ? -31.302 20.036 42.595 1.00 89.25 195 SER A N 1
ATOM 1519 C CA . SER A 1 195 ? -31.435 21.496 42.593 1.00 89.25 195 SER A CA 1
ATOM 1520 C C . SER A 1 195 ? -31.675 22.108 41.209 1.00 89.25 195 SER A C 1
ATOM 1522 O O . SER A 1 195 ? -31.938 23.307 41.130 1.00 89.25 195 SER A O 1
ATOM 1524 N N . ASP A 1 196 ? -31.560 21.334 40.125 1.00 90.44 196 ASP A N 1
ATOM 1525 C CA . ASP A 1 196 ? -31.749 21.864 38.774 1.00 90.44 196 ASP A CA 1
ATOM 1526 C C . ASP A 1 196 ? -33.215 22.226 38.533 1.00 90.44 196 ASP A C 1
ATOM 1528 O O . ASP A 1 196 ? -34.134 21.587 39.054 1.00 90.44 196 ASP A O 1
ATOM 1532 N N . LYS A 1 197 ? -33.435 23.265 37.725 1.00 93.19 197 LYS A N 1
ATOM 1533 C CA . LYS A 1 197 ? -34.771 23.711 37.319 1.00 93.19 197 LYS A CA 1
ATOM 1534 C C . LYS A 1 197 ? -35.303 22.864 36.172 1.00 93.19 197 LYS A C 1
ATOM 1536 O O . LYS A 1 197 ? -34.545 22.390 35.324 1.00 93.19 197 LYS A O 1
ATOM 1541 N N . LEU A 1 198 ? -36.626 22.752 36.078 1.00 90.94 198 LEU A N 1
ATOM 1542 C CA . LEU A 1 198 ? -37.271 22.067 34.958 1.00 90.94 198 LEU A CA 1
ATOM 1543 C C . LEU A 1 198 ? -36.931 22.707 33.595 1.00 90.94 198 LEU A C 1
ATOM 1545 O O . LEU A 1 198 ? -36.864 21.997 32.590 1.00 90.94 198 LEU A O 1
ATOM 1549 N N . SER A 1 199 ? -36.652 24.015 33.547 1.00 91.06 199 SER A N 1
ATOM 1550 C CA . SER A 1 199 ? -36.189 24.704 32.333 1.00 91.06 199 SER A CA 1
ATOM 1551 C C . SER A 1 199 ? -34.951 24.052 31.699 1.00 91.06 199 SER A C 1
ATOM 1553 O O . SER A 1 199 ? -34.915 23.881 30.481 1.00 91.06 199 SER A O 1
ATOM 1555 N N . ALA A 1 200 ? -33.985 23.598 32.505 1.00 90.50 200 ALA A N 1
ATOM 1556 C CA . ALA A 1 200 ? -32.775 22.931 32.018 1.00 90.50 200 ALA A CA 1
ATOM 1557 C C . ALA A 1 200 ? -33.094 21.587 31.338 1.00 90.50 200 ALA A C 1
ATOM 1559 O O . ALA A 1 200 ? -32.486 21.223 30.331 1.00 90.50 200 ALA A O 1
ATOM 1560 N N . VAL A 1 201 ? -34.107 20.868 31.834 1.00 90.31 201 VAL A N 1
ATOM 1561 C CA . VAL A 1 201 ? -34.597 19.633 31.203 1.00 90.31 201 VAL A CA 1
ATOM 1562 C C . VAL A 1 201 ? -35.241 19.941 29.849 1.00 90.31 201 VAL A C 1
ATOM 1564 O O . VAL A 1 201 ? -35.011 19.218 28.881 1.00 90.31 201 VAL A O 1
ATOM 1567 N N . TYR A 1 202 ? -36.006 21.031 29.747 1.00 90.31 202 TYR A N 1
ATOM 1568 C CA . TYR A 1 202 ? -36.572 21.488 28.475 1.00 90.31 202 TYR A CA 1
ATOM 1569 C C . TYR A 1 202 ? -35.489 21.879 27.460 1.00 90.31 202 TYR A C 1
ATOM 1571 O O . TYR A 1 202 ? -35.592 21.507 26.292 1.00 90.31 202 TYR A O 1
ATOM 1579 N N . GLU A 1 203 ? -34.443 22.586 27.883 1.00 90.88 203 GLU A N 1
ATOM 1580 C CA . GLU A 1 203 ? -33.303 22.938 27.026 1.00 90.88 203 GLU A CA 1
ATOM 1581 C C . GLU A 1 203 ? -32.556 21.697 26.527 1.00 90.88 203 GLU A C 1
ATOM 1583 O O . GLU A 1 203 ? -32.286 21.576 25.331 1.00 90.88 203 GLU A O 1
ATOM 1588 N N . PHE A 1 204 ? -32.308 20.727 27.410 1.00 90.94 204 PHE A N 1
ATOM 1589 C CA . PHE A 1 204 ? -31.676 19.463 27.041 1.00 90.94 204 PHE A CA 1
ATOM 1590 C C . PHE A 1 204 ? -32.497 18.686 25.998 1.00 90.94 204 PHE A C 1
ATOM 1592 O O . PHE A 1 204 ? -31.956 18.200 25.003 1.00 90.94 204 PHE A O 1
ATOM 1599 N N . VAL A 1 205 ? -33.823 18.618 26.169 1.00 89.38 205 VAL A N 1
ATOM 1600 C CA . VAL A 1 205 ? -34.708 17.950 25.200 1.00 89.38 205 VAL A CA 1
ATOM 1601 C C . VAL A 1 205 ? -34.773 18.714 23.873 1.00 89.38 205 VAL A C 1
ATOM 1603 O O . VAL A 1 205 ? -34.798 18.069 22.827 1.00 89.38 205 VAL A O 1
ATOM 1606 N N . ARG A 1 206 ? -34.725 20.057 23.882 1.00 89.25 206 ARG A N 1
ATOM 1607 C CA . ARG A 1 206 ? -34.607 20.878 22.656 1.00 89.25 206 ARG A CA 1
ATOM 1608 C C . ARG A 1 206 ? -33.298 20.630 21.903 1.00 89.25 206 ARG A C 1
ATOM 1610 O O . ARG A 1 206 ? -33.285 20.699 20.680 1.00 89.25 206 ARG A O 1
ATOM 1617 N N . GLY A 1 207 ? -32.210 20.320 22.608 1.00 86.00 207 GLY A N 1
ATOM 1618 C CA . GLY A 1 207 ? -30.946 19.920 21.981 1.00 86.00 207 GLY A CA 1
ATOM 1619 C C . GLY A 1 207 ? -31.041 18.577 21.248 1.00 86.00 207 GLY A C 1
ATOM 1620 O O . GLY A 1 207 ? -30.420 18.398 20.203 1.00 86.00 207 GLY A O 1
ATOM 1621 N N . GLN A 1 208 ? -31.853 17.650 21.764 1.00 84.88 208 GLN A N 1
ATOM 1622 C CA . GLN A 1 208 ? -32.003 16.302 21.207 1.00 84.88 208 GLN A CA 1
ATOM 1623 C C . GLN A 1 208 ? -33.129 16.184 20.163 1.00 84.88 208 GLN A C 1
ATOM 1625 O O . GLN A 1 208 ? -33.093 15.288 19.319 1.00 84.88 208 GLN A O 1
ATOM 1630 N N . ARG A 1 209 ? -34.144 17.058 20.217 1.00 79.50 209 ARG A N 1
ATOM 1631 C CA . ARG A 1 209 ? -35.323 17.047 19.337 1.00 79.50 209 ARG A CA 1
ATOM 1632 C C . ARG A 1 209 ? -35.679 18.457 18.869 1.00 79.50 209 ARG A C 1
ATOM 1634 O O . ARG A 1 209 ? -35.780 19.379 19.669 1.00 79.50 209 ARG A O 1
ATOM 1641 N N . GLN A 1 210 ? -35.996 18.579 17.581 1.00 77.44 210 GLN A N 1
ATOM 1642 C CA . GLN A 1 210 ? -36.525 19.803 16.977 1.00 77.44 210 GLN A CA 1
ATOM 1643 C C . GLN A 1 210 ? -38.064 19.838 17.041 1.00 77.44 210 GLN A C 1
ATOM 1645 O O . GLN A 1 210 ? -38.720 18.819 16.813 1.00 77.44 210 GLN A O 1
ATOM 1650 N N . GLY A 1 211 ? -38.637 21.013 17.318 1.00 81.06 211 GLY A N 1
ATOM 1651 C CA . GLY A 1 211 ? -40.086 21.263 17.311 1.00 81.06 211 GLY A CA 1
ATOM 1652 C C . GLY A 1 211 ? -40.683 21.634 18.673 1.00 81.06 211 GLY A C 1
ATOM 1653 O O . GLY A 1 211 ? -40.009 21.605 19.702 1.00 81.06 211 GLY A O 1
ATOM 1654 N N . ASN A 1 212 ? -41.969 21.994 18.670 1.00 84.19 212 ASN A N 1
ATOM 1655 C CA . ASN A 1 212 ? -42.716 22.289 19.891 1.00 84.19 212 ASN A CA 1
ATOM 1656 C C . ASN A 1 212 ? -43.069 20.991 20.615 1.00 84.19 212 ASN A C 1
ATOM 1658 O O . ASN A 1 212 ? -43.526 20.027 20.001 1.00 84.19 212 ASN A O 1
ATOM 1662 N N . PHE A 1 213 ? -42.853 20.973 21.925 1.00 87.75 213 PHE A N 1
ATOM 1663 C CA . PHE A 1 213 ? -43.203 19.843 22.766 1.00 87.75 213 PHE A CA 1
ATOM 1664 C C . PHE A 1 213 ? -43.515 20.299 24.185 1.00 87.75 213 PHE A C 1
ATOM 1666 O O . PHE A 1 213 ? -43.025 21.329 24.651 1.00 87.75 213 PHE A O 1
ATOM 1673 N N . ARG A 1 214 ? -44.292 19.480 24.887 1.00 90.06 214 ARG A N 1
ATOM 1674 C CA . ARG A 1 214 ? -44.631 19.655 26.293 1.00 90.06 214 ARG A CA 1
ATOM 1675 C C . ARG A 1 214 ? -44.318 18.375 27.057 1.00 90.06 214 ARG A C 1
ATOM 1677 O O . ARG A 1 214 ? -44.577 17.270 26.574 1.00 90.06 214 ARG A O 1
ATOM 1684 N N . LEU A 1 215 ? -43.726 18.517 28.237 1.00 91.00 215 LEU A N 1
ATOM 1685 C CA . LEU A 1 215 ? -43.377 17.397 29.106 1.00 91.00 215 LEU A CA 1
ATOM 1686 C C . LEU A 1 215 ? -44.523 17.118 30.078 1.00 91.00 215 LEU A C 1
ATOM 1688 O O . LEU A 1 215 ? -45.042 18.023 30.729 1.00 91.00 215 LEU A O 1
ATOM 1692 N N . MET A 1 216 ? -44.910 15.851 30.182 1.00 91.62 216 MET A N 1
ATOM 1693 C CA . MET A 1 216 ? -45.973 15.383 31.068 1.00 91.62 216 MET A CA 1
ATOM 1694 C C . MET A 1 216 ? -45.461 14.251 31.965 1.00 91.62 216 MET A C 1
ATOM 1696 O O . MET A 1 216 ? -44.734 13.370 31.508 1.00 91.62 216 MET A O 1
ATOM 1700 N N . THR A 1 217 ? -45.854 14.232 33.236 1.00 91.56 217 THR A N 1
ATOM 1701 C CA . THR A 1 217 ? -45.617 13.108 34.156 1.00 91.56 217 THR A CA 1
ATOM 1702 C C . THR A 1 217 ? -46.621 11.978 33.907 1.00 91.56 217 THR A C 1
ATOM 1704 O O . THR A 1 217 ? -47.744 12.196 33.455 1.00 91.56 217 THR A O 1
ATOM 1707 N N . THR A 1 218 ? -46.245 10.733 34.201 1.00 84.38 218 THR A N 1
ATOM 1708 C CA . THR A 1 218 ? -47.143 9.574 34.012 1.00 84.38 218 THR A CA 1
ATOM 1709 C C . THR A 1 218 ? -48.054 9.306 35.211 1.00 84.38 218 THR A C 1
ATOM 1711 O O . THR A 1 218 ? -49.177 8.839 35.015 1.00 84.38 218 THR A O 1
ATOM 1714 N N . PHE A 1 219 ? -47.603 9.620 36.432 1.00 81.38 219 PHE A N 1
ATOM 1715 C CA . PHE A 1 219 ? -48.378 9.441 37.659 1.00 81.38 219 PHE A CA 1
ATOM 1716 C C . PHE A 1 219 ? -47.915 10.404 38.773 1.00 81.38 219 PHE A C 1
ATOM 1718 O O . PHE A 1 219 ? -46.747 10.336 39.151 1.00 81.38 219 PHE A O 1
ATOM 1725 N N . PRO A 1 220 ? -48.789 11.274 39.313 1.00 83.06 220 PRO A N 1
ATOM 1726 C CA . PRO A 1 220 ? -50.079 11.673 38.743 1.00 83.06 220 PRO A CA 1
ATOM 1727 C C . PRO A 1 220 ? -49.870 12.310 37.363 1.00 83.06 220 PRO A C 1
ATOM 1729 O O . PRO A 1 220 ? -48.850 12.959 37.137 1.00 83.06 220 PRO A O 1
ATOM 1732 N N . ARG A 1 221 ? -50.800 12.103 36.419 1.00 86.31 221 ARG A N 1
ATOM 1733 C CA . ARG A 1 221 ? -50.693 12.717 35.086 1.00 86.31 221 ARG A CA 1
ATOM 1734 C C . ARG A 1 221 ? -50.857 14.222 35.208 1.00 86.31 221 ARG A C 1
ATOM 1736 O O . ARG A 1 221 ? -51.968 14.711 35.387 1.00 86.31 221 ARG A O 1
ATOM 1743 N N . ARG A 1 222 ? -49.745 14.939 35.109 1.00 89.25 222 ARG A N 1
ATOM 1744 C CA . ARG A 1 222 ? -49.698 16.391 35.148 1.00 89.25 222 ARG A CA 1
ATOM 1745 C C . ARG A 1 222 ? -48.788 16.862 34.039 1.00 89.25 222 ARG A C 1
ATOM 1747 O O . ARG A 1 222 ? -47.715 16.306 33.811 1.00 89.25 222 ARG A O 1
ATOM 1754 N N . VAL A 1 223 ? -49.236 17.882 33.337 1.00 90.19 223 VAL A N 1
ATOM 1755 C CA . VAL A 1 223 ? -48.414 18.514 32.326 1.00 90.19 223 VAL A CA 1
ATOM 1756 C C . VAL A 1 223 ? -47.606 19.625 32.992 1.00 90.19 223 VAL A C 1
ATOM 1758 O O . VAL A 1 223 ? -48.161 20.368 33.795 1.00 90.19 223 VAL A O 1
ATOM 1761 N N . LEU A 1 224 ? -46.299 19.668 32.731 1.00 88.75 224 LEU A N 1
ATOM 1762 C CA . LEU A 1 224 ? -45.368 20.574 33.399 1.00 88.75 224 LEU A CA 1
ATOM 1763 C C . LEU A 1 224 ? -45.088 21.782 32.498 1.00 88.75 224 LEU A C 1
ATOM 1765 O O . LEU A 1 224 ? -44.318 21.677 31.542 1.00 88.75 224 LEU A O 1
ATOM 1769 N N . ASP A 1 225 ? -45.726 22.914 32.766 1.00 85.25 225 ASP A N 1
ATOM 1770 C CA . ASP A 1 225 ? -45.620 24.155 31.991 1.00 85.25 225 ASP A CA 1
ATOM 1771 C C . ASP A 1 225 ? -45.632 25.405 32.877 1.00 85.25 225 ASP A C 1
ATOM 1773 O O . ASP A 1 225 ? -45.888 25.321 34.076 1.00 85.25 225 ASP A O 1
ATOM 1777 N N . GLY A 1 226 ? -45.327 26.560 32.270 1.00 85.31 226 GLY A N 1
ATOM 1778 C CA . GLY A 1 226 ? -45.390 27.875 32.914 1.00 85.31 226 GLY A CA 1
ATOM 1779 C C . GLY A 1 226 ? -44.637 27.907 34.242 1.00 85.31 226 GLY A C 1
ATOM 1780 O O . GLY A 1 226 ? -43.418 27.757 34.270 1.00 85.31 226 GLY A O 1
ATOM 1781 N N . ASP A 1 227 ? -45.383 28.030 35.336 1.00 83.38 227 ASP A N 1
ATOM 1782 C CA . ASP A 1 227 ? -44.876 28.132 36.709 1.00 83.38 227 ASP A CA 1
ATOM 1783 C C . ASP A 1 227 ? -44.035 26.925 37.160 1.00 83.38 227 ASP A C 1
ATOM 1785 O O . ASP A 1 227 ? -43.230 27.033 38.084 1.00 83.38 227 ASP A O 1
ATOM 1789 N N . ASP A 1 228 ? -44.204 25.754 36.539 1.00 85.81 228 ASP A N 1
ATOM 1790 C CA . ASP A 1 228 ? -43.402 24.572 36.869 1.00 85.81 228 ASP A CA 1
ATOM 1791 C C . ASP A 1 228 ? -41.990 24.624 36.260 1.00 85.81 228 ASP A C 1
ATOM 1793 O O . ASP A 1 228 ? -41.111 23.899 36.721 1.00 85.81 228 ASP A O 1
ATOM 1797 N N . LEU A 1 229 ? -41.739 25.488 35.264 1.00 86.06 229 LEU A N 1
ATOM 1798 C CA . LEU A 1 229 ? -40.414 25.663 34.646 1.00 86.06 229 LEU A CA 1
ATOM 1799 C C . LEU A 1 229 ? -39.383 26.237 35.624 1.00 86.06 229 LEU A C 1
ATOM 1801 O O . LEU A 1 229 ? -38.192 25.943 35.501 1.00 86.06 229 LEU A O 1
ATOM 1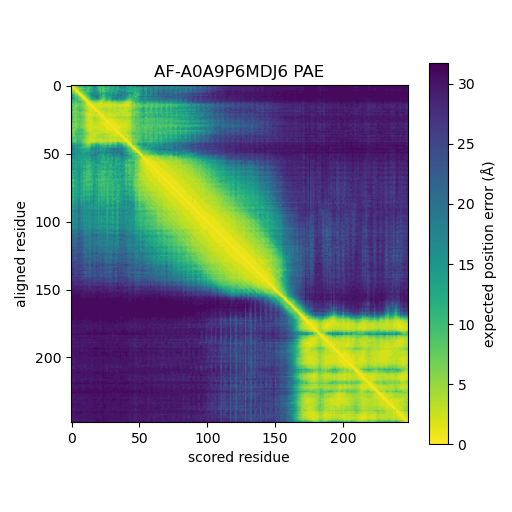805 N N . GLU A 1 230 ? -39.841 27.044 36.582 1.00 89.19 230 GLU A N 1
ATOM 1806 C CA . GLU A 1 230 ? -38.987 27.724 37.558 1.00 89.19 230 GLU A CA 1
ATOM 1807 C C . GLU A 1 230 ? -38.695 26.876 38.803 1.00 89.19 230 GLU A C 1
ATOM 1809 O O . GLU A 1 230 ? -37.740 27.173 39.526 1.00 89.19 230 GLU A O 1
ATOM 1814 N N . LYS A 1 231 ? -39.473 25.808 39.020 1.00 90.56 231 LYS A N 1
ATOM 1815 C CA . LYS A 1 231 ? -39.349 24.898 40.165 1.00 90.56 231 LYS A CA 1
ATOM 1816 C C . LYS A 1 231 ? -38.207 23.906 39.976 1.00 90.56 231 LYS A C 1
ATOM 1818 O O . LYS A 1 231 ? -37.886 23.498 38.853 1.00 90.56 231 LYS A O 1
ATOM 1823 N N . SER A 1 232 ? -37.607 23.495 41.091 1.00 92.50 232 SER A N 1
ATOM 1824 C CA . SER A 1 232 ? -36.557 22.475 41.085 1.00 92.50 232 SER A CA 1
ATOM 1825 C C . SER A 1 232 ? -37.120 21.068 40.854 1.00 92.50 232 SER A C 1
ATOM 1827 O O . SER A 1 232 ? -38.281 20.772 41.154 1.00 92.50 232 SER A O 1
ATOM 1829 N N . LEU A 1 233 ? -36.286 20.150 40.362 1.00 89.94 233 LEU A N 1
ATOM 1830 C CA . LEU A 1 233 ? -36.673 18.743 40.191 1.00 89.94 233 LEU A CA 1
ATOM 1831 C C . LEU A 1 233 ? -37.060 18.071 41.521 1.00 89.94 233 LEU A C 1
ATOM 1833 O O . LEU A 1 233 ? -37.866 17.137 41.525 1.00 89.94 233 LEU A O 1
ATOM 1837 N N . SER A 1 234 ? -36.530 18.563 42.647 1.00 88.94 234 SER A N 1
ATOM 1838 C CA . SER A 1 234 ? -36.920 18.126 43.991 1.00 88.94 234 SER A CA 1
ATOM 1839 C C . SER A 1 234 ? -38.348 18.548 44.369 1.00 88.94 234 SER A C 1
ATOM 1841 O O . SER A 1 234 ? -39.121 17.718 44.849 1.00 88.94 234 SER A O 1
ATOM 1843 N N . GLU A 1 235 ? -38.738 19.791 44.068 1.00 89.00 235 GLU A N 1
ATOM 1844 C CA . GLU A 1 235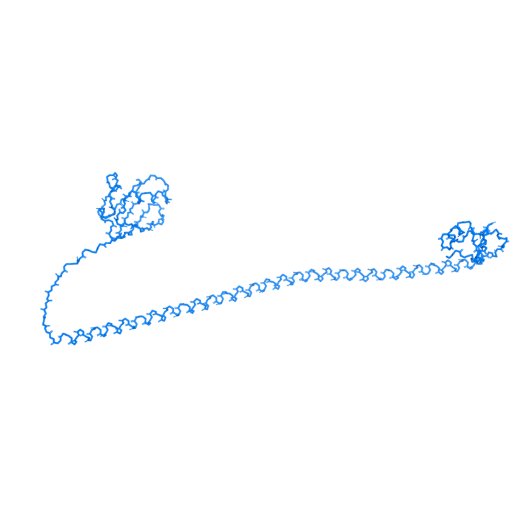 ? -40.088 20.325 44.314 1.00 89.00 235 GLU A CA 1
ATOM 1845 C C . GLU A 1 235 ? -41.145 19.652 43.438 1.00 89.00 235 GLU A C 1
ATOM 1847 O O . GLU A 1 235 ? -42.276 19.432 43.870 1.00 89.00 235 GLU A O 1
ATOM 1852 N N . LEU A 1 236 ? -40.763 19.276 42.216 1.00 86.44 236 LEU A N 1
ATOM 1853 C CA . LEU A 1 236 ? -41.612 18.532 41.287 1.00 86.44 236 LEU A CA 1
ATOM 1854 C C . LEU A 1 236 ? -41.686 17.028 41.601 1.00 86.44 236 LEU A C 1
ATOM 1856 O O . LEU A 1 236 ? -42.316 16.284 40.850 1.00 86.44 236 LEU A O 1
ATOM 1860 N N . GLN A 1 237 ? -41.064 16.575 42.697 1.00 85.81 237 GLN A N 1
ATOM 1861 C CA . GLN A 1 237 ? -41.035 15.174 43.139 1.00 85.81 237 GLN A CA 1
ATOM 1862 C C . GLN A 1 237 ? -40.479 14.209 42.078 1.00 85.81 237 GLN A C 1
ATOM 1864 O O . GLN A 1 237 ? -40.887 13.052 41.984 1.00 85.81 237 GLN A O 1
ATOM 1869 N N . LEU A 1 238 ? -39.518 14.673 41.276 1.00 86.75 238 LEU A N 1
ATOM 1870 C CA . LEU A 1 238 ? -38.863 13.872 40.237 1.00 86.75 238 LEU A CA 1
ATOM 1871 C C . LEU A 1 238 ? -37.585 13.177 40.736 1.00 86.75 238 LEU A C 1
ATOM 1873 O O . LEU A 1 238 ? -36.874 12.547 39.957 1.00 86.75 238 LEU A O 1
ATOM 1877 N N . VAL A 1 239 ? -37.278 13.290 42.027 1.00 88.44 239 VAL A N 1
ATOM 1878 C CA . VAL A 1 239 ? -36.107 12.715 42.705 1.00 88.44 239 VAL A CA 1
ATOM 1879 C C . VAL A 1 239 ? -36.542 11.455 43.472 1.00 88.44 239 VAL A C 1
ATOM 1881 O O . VAL A 1 239 ? -37.578 11.500 44.135 1.00 88.44 239 VAL A O 1
ATOM 1884 N N . PRO A 1 240 ? -35.789 10.332 43.457 1.00 86.56 240 PRO A N 1
ATOM 1885 C CA . PRO A 1 240 ? -34.474 10.103 42.831 1.00 86.56 240 PRO A CA 1
ATOM 1886 C C . PRO A 1 240 ? -34.516 9.676 41.359 1.00 86.56 240 PRO A C 1
ATOM 1888 O O . PRO A 1 240 ? -33.485 9.651 40.687 1.00 86.56 240 PRO A O 1
ATOM 1891 N N . SER A 1 241 ? -35.683 9.286 40.851 1.00 88.62 241 SER A N 1
ATOM 1892 C CA . SER A 1 241 ? -35.857 8.971 39.438 1.00 88.62 241 SER A CA 1
ATOM 1893 C C . SER A 1 241 ? -37.268 9.314 38.991 1.00 88.62 241 SER A C 1
ATOM 1895 O O . SER A 1 241 ? -38.233 9.013 39.691 1.00 88.62 241 SER A O 1
ATOM 1897 N N . GLY A 1 242 ? -37.377 9.917 37.810 1.00 88.75 242 GLY A N 1
ATOM 1898 C CA . GLY A 1 242 ? -38.638 10.360 37.230 1.00 88.75 242 GLY A CA 1
ATOM 1899 C C . GLY A 1 242 ? -38.803 9.884 35.792 1.00 88.75 242 GLY A C 1
ATOM 1900 O O . GLY A 1 242 ? -37.829 9.713 35.056 1.00 88.75 242 GLY A O 1
ATOM 1901 N N . VAL A 1 243 ? -40.056 9.685 35.377 1.00 90.94 243 VAL A N 1
ATOM 1902 C CA . VAL A 1 243 ? -40.409 9.362 33.989 1.00 90.94 243 VAL A CA 1
ATOM 1903 C C . VAL A 1 243 ? -41.306 10.458 33.432 1.00 90.94 243 VAL A C 1
ATOM 1905 O O . VAL A 1 243 ? -42.427 10.653 33.907 1.00 90.94 243 VAL A O 1
ATOM 1908 N N . LEU A 1 244 ? -40.817 11.127 32.392 1.00 91.50 244 LEU A N 1
ATOM 1909 C CA . LEU A 1 244 ? -41.546 12.146 31.647 1.00 91.50 244 LEU A CA 1
ATOM 1910 C C . LEU A 1 244 ? -41.913 11.608 30.266 1.00 91.50 244 LEU A C 1
ATOM 1912 O O . LEU A 1 244 ? -41.183 10.814 29.673 1.00 91.50 244 LEU A O 1
ATOM 1916 N N . VAL A 1 245 ? -43.056 12.029 29.749 1.00 91.19 245 VAL A N 1
ATOM 1917 C CA . VAL A 1 245 ? -43.533 11.711 28.405 1.00 91.19 245 VAL A CA 1
ATOM 1918 C C . VAL A 1 245 ? -43.598 13.003 27.619 1.00 91.19 245 VAL A C 1
ATOM 1920 O O . VAL A 1 245 ? -44.144 14.001 28.086 1.00 91.19 245 VAL A O 1
ATOM 1923 N N . VAL A 1 246 ? -43.028 12.973 26.423 1.00 89.94 246 VAL A N 1
ATOM 1924 C CA . VAL A 1 246 ? -43.106 14.074 25.478 1.00 89.94 246 VAL A CA 1
ATOM 1925 C C . VAL A 1 246 ? -44.461 14.002 24.783 1.00 89.94 246 VAL A C 1
ATOM 1927 O O . VAL A 1 246 ? -44.812 12.996 24.168 1.00 89.94 246 VAL A O 1
ATOM 1930 N N . THR A 1 247 ? -45.217 15.081 24.901 1.00 85.56 247 THR A N 1
ATOM 1931 C CA . THR A 1 247 ? -46.495 15.309 24.221 1.00 85.56 247 THR A CA 1
ATOM 1932 C C . THR A 1 247 ? -46.323 16.476 23.252 1.00 85.56 247 THR A C 1
ATOM 1934 O O . THR A 1 247 ? -45.480 17.345 23.493 1.00 85.56 247 THR A O 1
ATOM 1937 N N . ASN A 1 248 ? -47.044 16.458 22.132 1.00 76.75 248 ASN A N 1
ATOM 1938 C CA . ASN A 1 248 ? -47.086 17.581 21.192 1.00 76.75 248 ASN A CA 1
ATOM 1939 C C . ASN A 1 248 ? -48.290 18.467 21.503 1.00 76.75 248 ASN A C 1
ATOM 1941 O O . ASN A 1 248 ? -49.324 17.895 21.918 1.00 76.75 248 ASN A O 1
#

Sequence (248 aa):
GDVIQDGEQTPQSLICQDCQMLLRNAEAAQRHALRTEHVNFAESTTVIKPLTEEEKRIQLAALRDRLAERRAAKAQVEKEEQKSAEKIRRKAGQDLTEAKARLEEKEMKQRIAAKKKEKEDEQKARAQIKAQIEADKADRLRKKQEAVNVAAAANAATGPAASSAPASAKVYTETRLQIRQPEGQQPIVHTFQASDKLSAVYEFVRGQRQGNFRLMTTFPRRVLDGDDLEKSLSELQLVPSGVLVVTN

Radius of gyration: 56.47 Å; Cα contacts (8 Å, |Δi|>4): 225; chains: 1; bounding box: 110×43×138 Å

Nearest PDB structures (foldseek):
  2kan-assembly1_A  TM=7.168E-01  e=5.651E-04  Arabidopsis thaliana
  4rv0-assembly1_B  TM=7.220E-01  e=8.202E-03  Drosophila melanogaster
  8dp0-assembly1_A  TM=6.854E-01  e=3.985E-02  Homo sapiens
  4anv-assembly1_A  TM=6.477E-01  e=2.940E-02  Homo sapiens
  7mez-assembly1_A  TM=6.365E-01  e=3.985E-02  Homo sapiens

Foldseek 3Di:
DQADDQADDDPWWKAQPVVRGIGRDPVSVVVCCVVPVGDHIDTDPDDGHHDDPVVVVVVVVVVVVVVVVVVVVVVVVVVVVVVVVVVVVVVVVVCVVVVVVVVVVVVVVVVVVVVVVVVVVVVVVVVVVVVVVVVVVVVVVVVVVVVVVVVVVVVVDDDDDDDDDPDDPPDDQKAWEWEAEPPPDDTDIDIDGQFDFLLVVVVVVCVVDPDDKWKFFPVVTDTQDDVSRGDGCNVVVCPRHGYIYIDD

InterPro domains:
  IPR001012 UBX domain [PF00789] (172-247)
  IPR001012 UBX domain [PS50033] (170-246)
  IPR001012 UBX domain [SM00166] (167-248)
  IPR029071 Ubiquitin-like domain superfamily [SSF54236] (118-247)
  IPR057766 OTU1-like, C-terminal C2H2-type zinc finger [PF24560] (13-43)

Secondary structure (DSSP, 8-state):
--BPPTT---TTEEEETTT--EESSHHHHHHHHHHH----EEEE---PPPPPHHHHHHHHHHHHHHHHHHHHHHHHHHHHHHHHHHHHHHHHHHHHHHHHHHHHHHHHHHHHHHHHHHHHHHHHHHHHHHHHHHHHHHHHHHHHHHHHHHHHHHTTS-------PPPP----SEEEEEEE-SSSPPPEEEEEETT-BHHHHHHHHHHH--S--EEEESSS--EE-GGGSSSBTTTTT--SEEEEEEE-